Protein AF-A0A955A5B1-F1 (afdb_monomer)

pLDDT: mean 80.95, std 14.28, range [40.94, 98.12]

Solvent-accessible surface area (backbone atoms only — not comparable to full-atom values): 14426 Å² total; per-residue (Å²): 140,83,93,83,76,86,75,73,75,76,75,61,96,82,67,79,82,81,51,73,68,51,37,24,54,52,18,24,52,50,25,37,51,51,39,50,16,48,22,27,49,28,24,42,67,64,20,76,66,51,48,77,69,65,85,47,94,82,60,52,41,29,34,30,38,89,44,65,22,36,41,48,70,45,101,81,75,45,86,47,69,41,64,66,35,41,52,51,28,51,51,51,24,53,49,46,4,48,53,37,6,51,53,37,42,74,43,36,70,65,50,50,52,55,49,52,53,51,51,50,54,54,49,56,66,47,74,78,50,77,92,69,88,71,85,71,74,46,69,68,50,50,53,48,50,52,50,51,52,53,49,53,52,50,40,48,52,32,39,76,66,63,38,56,63,27,56,53,48,48,37,67,42,46,51,56,51,49,53,47,62,52,57,60,54,79,82,59,57,69,70,59,38,52,66,51,46,53,58,51,50,51,50,52,49,53,50,50,47,53,48,27,52,74,62,74,44,57,66,67,53,44,52,47,36,42,50,36,39,33,43,36,50,48,52,50,51,51,51,52,52,53,50,50,55,58,54,64,67,69,53,80,74,79,72,80,75,78,82,126

Nearest PDB structures (foldseek):
  6h2e-assembly1_P-2  TM=1.573E-01  e=5.195E+00  Aeromonas hydrophila subsp. hydrophila AL09-71

Foldseek 3Di:
DDPPDPPDDDDPVQDDDQDLQVQLQVQLVLLLLVLLLVQLQVQCVVQVRDCLLVPDVPTWTWTAPPDTQWTADDPVRDIDGPVVRVVVSVVVSSVSSNVRSVVRSVCSVVVVVVVVVVVVVLVVVVVVDDDDPPPPQDPVLVVVVVVVVVLVVVLVVCLVVLHSVSLVSLLACVQVVLVSQLPSCVNDRPVVSVVVSVVSSVVSLVVQQVSCVSNVHDNVSSVSSNSSRNSNVNSVVVVVVVVVVVVVVPPDDPDPPPDD

Sequence (260 aa):
MSNSDQSSLPAAPGTIATYPGVWFVRGVMIGLLMAGACNAGSYFVRSGGGNLLGQRADAREAIGFPWQVWEQGNSYGGYFVDYRAMSANVAIALLIGSVCGSVLFLLRTRLDDIVAEFEAEMEASRGTRDHSPQLQFSLRGLLFSTGIVALLSAVLRLALAQRPEALGAIYFLGPWVLVGAALLPRKLPWQHRVALIIPLTFGLIVVGVGIGATLHRDLEQVLMGIFVCWTPQAVLAAMVLTLALLAARRGPKPRPSAAG

Secondary structure (DSSP, 8-state):
--------PPPPTT-----HHHHHHHHHHHHHHHHHHHHHHHHHHHTTT--TT---TT---EE-SSS--EESS-TTSS-EE-HHHHHHHHHHHHHHHHHHHHHHHHTHHHHHHHHHHHHHHHHHHHHTS-S-------HHHHHHHHHHHHHHHHHHHHHHTT-THHHHHHHHHHHHHHHHHHHS-TTS-HHHHHHHHHHHHHHHHHHHHHHHHHTT--HHHHHHHHHHHHHHHHHHHHHHHHHHHHHHHTSPPPPP----

Structure (mmCIF, N/CA/C/O backbone):
data_AF-A0A955A5B1-F1
#
_entry.id   AF-A0A955A5B1-F1
#
loop_
_atom_site.group_PDB
_atom_site.id
_atom_site.type_symbol
_atom_site.label_atom_id
_atom_site.label_alt_id
_atom_site.label_comp_id
_atom_site.label_asym_id
_atom_site.label_entity_id
_atom_site.label_seq_id
_atom_site.pdbx_PDB_ins_code
_atom_site.Cartn_x
_atom_site.Cartn_y
_atom_site.Cartn_z
_atom_site.occupancy
_atom_site.B_iso_or_equiv
_atom_site.auth_seq_id
_atom_site.auth_comp_id
_atom_site.auth_asym_id
_atom_site.auth_atom_id
_atom_site.pdbx_PDB_model_num
ATOM 1 N N . MET A 1 1 ? -43.139 13.627 34.066 1.00 45.41 1 MET A N 1
ATOM 2 C CA . MET A 1 1 ? -41.775 14.143 34.305 1.00 45.41 1 MET A CA 1
ATOM 3 C C . MET A 1 1 ? -40.867 13.511 33.265 1.00 45.41 1 MET A C 1
ATOM 5 O O . MET A 1 1 ? -40.637 12.312 33.321 1.00 45.41 1 MET A O 1
ATOM 9 N N . SER A 1 2 ? -40.522 14.293 32.240 1.00 40.94 2 SER A N 1
ATOM 10 C CA . SER A 1 2 ? -39.795 13.882 31.032 1.00 40.94 2 SER A CA 1
ATOM 11 C C . SER A 1 2 ? -38.294 14.052 31.258 1.00 40.94 2 SER A C 1
ATOM 13 O O . SER A 1 2 ? -37.856 15.164 31.533 1.00 40.94 2 SER A O 1
ATOM 15 N N . ASN A 1 3 ? -37.523 12.967 31.156 1.00 47.28 3 ASN A N 1
ATOM 16 C CA . ASN A 1 3 ? -36.057 12.986 31.146 1.00 47.28 3 ASN A CA 1
ATOM 17 C C . ASN A 1 3 ? -35.583 13.124 29.692 1.00 47.28 3 ASN A C 1
ATOM 19 O O . ASN A 1 3 ? -35.191 12.152 29.052 1.00 47.28 3 ASN A O 1
ATOM 23 N N . SER A 1 4 ? -35.690 14.333 29.151 1.00 51.50 4 SER A N 1
ATOM 24 C CA . SER A 1 4 ? -35.367 14.646 27.757 1.00 51.50 4 SER A CA 1
ATOM 25 C C . SER A 1 4 ? -34.351 15.781 27.672 1.00 51.50 4 SER A C 1
ATOM 27 O O . SER A 1 4 ? -34.631 16.774 27.021 1.00 51.50 4 SER A O 1
ATOM 29 N N . ASP A 1 5 ? -33.213 15.642 28.359 1.00 45.00 5 ASP A N 1
ATOM 30 C CA . ASP A 1 5 ? -32.053 16.538 28.212 1.00 45.00 5 ASP A CA 1
ATOM 31 C C . ASP A 1 5 ? -30.751 15.859 28.691 1.00 45.00 5 ASP A C 1
ATOM 33 O O . ASP A 1 5 ? -30.062 16.308 29.602 1.00 45.00 5 ASP A O 1
ATOM 37 N N . GLN A 1 6 ? -30.384 14.736 28.064 1.00 45.09 6 GLN A N 1
ATOM 38 C CA . GLN A 1 6 ? -28.967 14.365 27.930 1.00 45.09 6 GLN A CA 1
ATOM 39 C C . GLN A 1 6 ? -28.478 14.892 26.582 1.00 45.09 6 GLN A C 1
ATOM 41 O O . GLN A 1 6 ? -28.224 14.149 25.634 1.00 45.09 6 GLN A O 1
ATOM 46 N N . SER A 1 7 ? -28.410 16.216 26.480 1.00 44.38 7 SER A N 1
ATOM 47 C CA . SER A 1 7 ? -27.726 16.905 25.399 1.00 44.38 7 SER A CA 1
ATOM 48 C C . SER A 1 7 ? -26.227 16.627 25.523 1.00 44.38 7 SER A C 1
ATOM 50 O O . SER A 1 7 ? -25.525 17.177 26.364 1.00 44.38 7 SER A O 1
ATOM 52 N N . SER A 1 8 ? -25.770 15.681 24.701 1.00 48.69 8 SER A N 1
ATOM 53 C CA . SER A 1 8 ? -24.469 15.689 24.026 1.00 48.69 8 SER A CA 1
ATOM 54 C C . SER A 1 8 ? -23.347 16.411 24.781 1.00 48.69 8 SER A C 1
ATOM 56 O O . SER A 1 8 ? -22.964 17.529 24.424 1.00 48.69 8 SER A O 1
ATOM 58 N N . LEU A 1 9 ? -22.773 15.748 25.787 1.00 50.72 9 LEU A N 1
ATOM 59 C CA . LEU A 1 9 ? -21.412 16.074 26.201 1.00 50.72 9 LEU A CA 1
ATOM 60 C C . LEU A 1 9 ? -20.526 16.007 24.944 1.00 50.72 9 LEU A C 1
ATOM 62 O O . LEU A 1 9 ? -20.598 15.005 24.222 1.00 50.72 9 LEU A O 1
ATOM 66 N N . PRO A 1 10 ? -19.739 17.052 24.630 1.00 51.44 10 PRO A N 1
ATOM 67 C CA . PRO A 1 10 ? -18.830 17.001 23.498 1.00 51.44 10 PRO A CA 1
ATOM 68 C C . PRO A 1 10 ? -17.901 15.803 23.695 1.00 51.44 10 PRO A C 1
ATOM 70 O O . PRO A 1 10 ? -17.277 15.667 24.749 1.00 51.44 10 PRO A O 1
ATOM 73 N N . ALA A 1 11 ? -17.861 14.915 22.696 1.00 52.47 11 ALA A N 1
ATOM 74 C CA . ALA A 1 11 ? -16.943 13.786 22.683 1.00 52.47 11 ALA A CA 1
ATOM 75 C C . ALA A 1 11 ? -15.539 14.303 23.018 1.00 52.47 11 ALA A C 1
ATOM 77 O O . ALA A 1 11 ? -15.101 15.314 22.456 1.00 52.47 11 ALA A O 1
ATOM 78 N N . ALA A 1 12 ? -14.880 13.656 23.980 1.00 50.94 12 ALA A N 1
ATOM 79 C CA . ALA A 1 12 ? -13.568 14.075 24.441 1.00 50.94 12 ALA A CA 1
ATOM 80 C C . ALA A 1 12 ? -12.630 14.266 23.232 1.00 50.94 12 ALA A C 1
ATOM 82 O O . ALA A 1 12 ? -12.661 13.464 22.294 1.00 50.94 12 ALA A O 1
ATOM 83 N N . PRO A 1 13 ? -11.803 15.324 23.204 1.00 43.22 13 PRO A N 1
ATOM 84 C CA . PRO A 1 13 ? -10.891 15.561 22.094 1.00 43.22 13 PRO A CA 1
ATOM 85 C C . PRO A 1 13 ? -9.955 14.355 21.929 1.00 43.22 13 PRO A C 1
ATOM 87 O O . PRO A 1 13 ? -9.049 14.141 22.730 1.00 43.22 13 PRO A O 1
ATOM 90 N N . GLY A 1 14 ? -10.205 13.546 20.895 1.00 52.84 14 GLY A N 1
ATOM 91 C CA . GLY A 1 14 ? -9.458 12.319 20.618 1.00 52.84 14 GLY A CA 1
ATOM 92 C C . GLY A 1 14 ? -10.305 11.084 20.310 1.00 52.84 14 GLY A C 1
ATOM 93 O O . GLY A 1 14 ? -9.747 10.130 19.772 1.00 52.84 14 GLY A O 1
ATOM 94 N N . THR A 1 15 ? -11.616 11.090 20.579 1.00 55.12 15 THR A N 1
ATOM 95 C CA . THR A 1 15 ? -12.482 9.954 20.224 1.00 55.12 15 THR A CA 1
ATOM 96 C C . THR A 1 15 ? -12.629 9.870 18.706 1.00 55.12 15 THR A C 1
ATOM 98 O O . THR A 1 15 ? -12.988 10.848 18.041 1.00 55.12 15 THR A O 1
ATOM 101 N N . ILE A 1 16 ? -12.327 8.711 18.125 1.00 58.62 16 ILE A N 1
ATOM 102 C CA . ILE A 1 16 ? -12.507 8.482 16.693 1.00 58.62 16 ILE A CA 1
ATOM 103 C C . ILE A 1 16 ? -14.014 8.520 16.421 1.00 58.62 16 ILE A C 1
ATOM 105 O O . ILE A 1 16 ? -14.724 7.600 16.801 1.00 58.62 16 ILE A O 1
ATOM 109 N N . ALA A 1 17 ? -14.524 9.572 15.775 1.00 56.50 17 ALA A N 1
ATOM 110 C CA . ALA A 1 17 ? -15.953 9.678 15.482 1.00 56.50 17 ALA A CA 1
ATOM 111 C C . ALA A 1 17 ? -16.445 8.451 14.683 1.00 56.50 17 ALA A C 1
ATOM 113 O O . ALA A 1 17 ? -16.023 8.229 13.545 1.00 56.50 17 ALA A O 1
ATOM 114 N N . THR A 1 18 ? -17.339 7.657 15.274 1.00 65.88 18 THR A N 1
ATOM 115 C CA . THR A 1 18 ? -17.927 6.441 14.692 1.00 65.88 18 THR A CA 1
ATOM 116 C C . THR A 1 18 ? -19.354 6.712 14.211 1.00 65.88 18 THR A C 1
ATOM 118 O O . THR A 1 18 ? -20.335 6.238 14.773 1.00 65.88 18 THR A O 1
ATOM 121 N N . TYR A 1 19 ? -19.512 7.497 13.139 1.00 77.56 19 TYR A N 1
ATOM 122 C CA . TYR A 1 19 ? -20.813 7.563 12.459 1.00 77.56 19 TYR A CA 1
ATOM 123 C C . TYR A 1 19 ? -20.993 6.341 11.539 1.00 77.56 19 TYR A C 1
ATOM 125 O O . TYR A 1 19 ? -20.009 5.863 10.965 1.00 77.56 19 TYR A O 1
ATOM 133 N N . PRO A 1 20 ? -22.229 5.840 11.327 1.00 79.06 20 PRO A N 1
ATOM 134 C CA . PRO A 1 20 ? -22.473 4.635 10.526 1.00 79.06 20 PRO A CA 1
ATOM 135 C C . PRO A 1 20 ? -21.847 4.687 9.123 1.00 79.06 20 PRO A C 1
ATOM 137 O O . PRO A 1 20 ? -21.338 3.683 8.630 1.00 79.06 20 PRO A O 1
ATOM 140 N N . GLY A 1 21 ? -21.820 5.873 8.505 1.00 88.12 21 GLY A N 1
ATOM 141 C CA . GLY A 1 21 ? -21.181 6.093 7.205 1.00 88.12 21 GLY A CA 1
ATOM 142 C C . GLY A 1 21 ? -19.666 5.845 7.195 1.00 88.12 21 GLY A C 1
ATOM 143 O O . GLY A 1 21 ? -19.144 5.387 6.180 1.00 88.12 21 GLY A O 1
ATOM 144 N N . VAL A 1 22 ? -18.956 6.058 8.313 1.00 90.06 22 VAL A N 1
ATOM 145 C CA . VAL A 1 22 ? -17.503 5.808 8.399 1.00 90.06 22 VAL A CA 1
ATOM 146 C C . VAL A 1 22 ? -17.185 4.351 8.128 1.00 90.06 22 VAL A C 1
ATOM 148 O O . VAL A 1 22 ? -16.245 4.060 7.394 1.00 90.06 22 VAL A O 1
ATOM 151 N N . TRP A 1 23 ? -17.944 3.425 8.715 1.00 91.88 23 TRP A N 1
ATOM 152 C CA . TRP A 1 23 ? -17.672 1.996 8.571 1.00 91.88 23 TRP A CA 1
ATOM 153 C C . TRP A 1 23 ? -17.857 1.517 7.138 1.00 91.88 23 TRP A C 1
ATOM 155 O O . TRP A 1 23 ? -17.039 0.737 6.651 1.00 91.88 23 TRP A O 1
ATOM 165 N N . PHE A 1 24 ? -18.862 2.054 6.441 1.00 95.12 24 PHE A N 1
ATOM 166 C CA . PHE A 1 24 ? -19.029 1.809 5.014 1.00 95.12 24 PHE A CA 1
ATOM 167 C C . PHE A 1 24 ? -17.821 2.321 4.220 1.00 95.12 24 PHE A C 1
ATOM 169 O O . PHE A 1 24 ? -17.199 1.547 3.495 1.00 95.12 24 PHE A O 1
ATOM 176 N N . VAL A 1 25 ? -17.423 3.586 4.409 1.00 94.81 25 VAL A N 1
ATOM 177 C CA . VAL A 1 25 ? -16.273 4.177 3.698 1.00 94.81 25 VAL A CA 1
ATOM 178 C C . VAL A 1 25 ? -14.979 3.416 3.996 1.00 94.81 25 VAL A C 1
ATOM 180 O O . VAL A 1 25 ? -14.216 3.124 3.079 1.00 94.81 25 VAL A O 1
ATOM 183 N N . ARG A 1 26 ? -14.739 3.022 5.253 1.00 91.56 26 ARG A N 1
ATOM 184 C CA . ARG A 1 26 ? -13.587 2.188 5.636 1.00 91.56 26 ARG A CA 1
ATOM 185 C C . ARG A 1 26 ? -13.586 0.858 4.888 1.00 91.56 26 ARG A C 1
ATOM 187 O O . ARG A 1 26 ? -12.545 0.464 4.372 1.00 91.56 26 ARG A O 1
ATOM 194 N N . GLY A 1 27 ? -14.733 0.185 4.796 1.00 94.38 27 GLY A N 1
ATOM 195 C CA . GLY A 1 27 ? -14.843 -1.065 4.043 1.00 94.38 27 GLY A CA 1
ATOM 196 C C . GLY A 1 27 ? -14.634 -0.878 2.543 1.00 94.38 27 GLY A C 1
ATOM 197 O O . GLY A 1 27 ? -13.926 -1.681 1.940 1.00 94.38 27 GLY A O 1
ATOM 198 N N . VAL A 1 28 ? -15.135 0.217 1.963 1.00 96.88 28 VAL A N 1
ATOM 199 C CA . VAL A 1 28 ? -14.848 0.582 0.567 1.00 96.88 28 VAL A CA 1
ATOM 200 C C . VAL A 1 28 ? -13.351 0.757 0.346 1.00 96.88 28 VAL A C 1
ATOM 202 O O . VAL A 1 28 ? -12.799 0.146 -0.566 1.00 96.88 28 VAL A O 1
ATOM 205 N N . MET A 1 29 ? -12.674 1.513 1.212 1.00 95.06 29 MET A N 1
ATOM 206 C CA . MET A 1 29 ? -11.225 1.713 1.122 1.00 95.06 29 MET A CA 1
ATOM 207 C C . MET A 1 29 ? -10.454 0.393 1.234 1.00 95.06 29 MET A C 1
ATOM 209 O O . MET A 1 29 ? -9.522 0.175 0.465 1.00 95.06 29 MET A O 1
ATOM 213 N N . ILE A 1 30 ? -10.857 -0.514 2.132 1.00 93.62 30 ILE A N 1
ATOM 214 C CA . ILE A 1 30 ? -10.255 -1.853 2.237 1.00 93.62 30 ILE A CA 1
ATOM 215 C C . ILE A 1 30 ? -10.424 -2.623 0.924 1.00 93.62 30 ILE A C 1
ATOM 217 O O . ILE A 1 30 ? -9.444 -3.151 0.403 1.00 93.62 30 ILE A O 1
ATOM 221 N N . GLY A 1 31 ? -11.633 -2.665 0.357 1.00 95.69 31 GLY A N 1
ATOM 222 C CA . GLY A 1 31 ? -11.877 -3.382 -0.896 1.00 95.69 31 GLY A CA 1
ATOM 223 C C . GLY A 1 31 ? -11.103 -2.799 -2.083 1.00 95.69 31 GLY A C 1
ATOM 224 O O . GLY A 1 31 ? -10.532 -3.557 -2.865 1.00 95.69 31 GLY A O 1
ATOM 225 N N . LEU A 1 32 ? -10.990 -1.468 -2.170 1.00 95.81 32 LEU A N 1
ATOM 226 C CA . LEU A 1 32 ? -10.159 -0.795 -3.173 1.00 95.81 32 LEU A CA 1
ATOM 227 C C . LEU A 1 32 ? -8.670 -1.120 -3.003 1.00 95.81 32 LEU A C 1
ATOM 229 O O . LEU A 1 32 ? -7.988 -1.381 -3.992 1.00 95.81 32 LEU A O 1
ATOM 233 N N . LEU A 1 33 ? -8.165 -1.156 -1.766 1.00 94.31 33 LEU A N 1
ATOM 234 C CA . LEU A 1 33 ? -6.781 -1.545 -1.481 1.00 94.31 33 LEU A CA 1
ATOM 235 C C . LEU A 1 33 ? -6.512 -3.003 -1.864 1.00 94.31 33 LEU A C 1
ATOM 237 O O . LEU A 1 33 ? -5.473 -3.288 -2.456 1.00 94.31 33 LEU A O 1
ATOM 241 N N . MET A 1 34 ? -7.445 -3.918 -1.586 1.00 95.38 34 MET A N 1
ATOM 242 C CA . MET A 1 34 ? -7.324 -5.312 -2.024 1.00 95.38 34 MET A CA 1
ATOM 243 C C . MET A 1 34 ? -7.312 -5.421 -3.551 1.00 95.38 34 MET A C 1
ATOM 245 O O . MET A 1 34 ? -6.445 -6.094 -4.101 1.00 95.38 34 MET A O 1
ATOM 249 N N . ALA A 1 35 ? -8.219 -4.726 -4.245 1.00 96.31 35 ALA A N 1
ATOM 250 C CA . ALA A 1 35 ? -8.241 -4.705 -5.706 1.00 96.31 35 ALA A CA 1
ATOM 251 C C . ALA A 1 35 ? -6.935 -4.126 -6.280 1.00 96.31 35 ALA A C 1
ATOM 253 O O . ALA A 1 35 ? -6.361 -4.698 -7.206 1.00 96.31 35 ALA A O 1
ATOM 254 N N . GLY A 1 36 ? -6.415 -3.050 -5.681 1.00 95.06 36 GLY A N 1
ATOM 255 C CA . GLY A 1 36 ? -5.116 -2.466 -6.015 1.00 95.06 36 GLY A CA 1
ATOM 256 C C . GLY A 1 36 ? -3.951 -3.432 -5.790 1.00 95.06 36 GLY A C 1
ATOM 257 O O . GLY A 1 36 ? -3.080 -3.543 -6.650 1.00 95.06 36 GLY A O 1
ATOM 258 N N . ALA A 1 37 ? -3.956 -4.189 -4.690 1.00 96.00 37 ALA A N 1
ATOM 259 C CA . ALA A 1 37 ? -2.959 -5.222 -4.414 1.00 96.00 37 ALA A CA 1
ATOM 260 C C . ALA A 1 37 ? -3.038 -6.394 -5.401 1.00 96.00 37 ALA A C 1
ATOM 262 O O . ALA A 1 37 ? -2.000 -6.865 -5.856 1.00 96.00 37 ALA A O 1
ATOM 263 N N . CYS A 1 38 ? -4.236 -6.841 -5.786 1.00 96.50 38 CYS A N 1
ATOM 264 C CA . CYS A 1 38 ? -4.403 -7.847 -6.836 1.00 96.50 38 CYS A CA 1
ATOM 265 C C . CYS A 1 38 ? -3.931 -7.322 -8.198 1.00 96.50 38 CYS A C 1
ATOM 267 O O . CYS A 1 38 ? -3.249 -8.039 -8.927 1.00 96.50 38 CYS A O 1
ATOM 269 N N . ASN A 1 39 ? -4.232 -6.062 -8.524 1.00 95.62 39 ASN A N 1
ATOM 270 C CA . ASN A 1 39 ? -3.757 -5.406 -9.739 1.00 95.62 39 ASN A CA 1
ATOM 271 C C . ASN A 1 39 ? -2.225 -5.326 -9.769 1.00 95.62 39 ASN A C 1
ATOM 273 O O . ASN A 1 39 ? -1.617 -5.768 -10.737 1.00 95.62 39 ASN A O 1
ATOM 277 N N . ALA A 1 40 ? -1.598 -4.861 -8.688 1.00 93.94 40 ALA A N 1
ATOM 278 C CA . ALA A 1 40 ? -0.148 -4.865 -8.511 1.00 93.94 40 ALA A CA 1
ATOM 279 C C . ALA A 1 40 ? 0.440 -6.281 -8.620 1.00 93.94 40 ALA A C 1
ATOM 281 O O . ALA A 1 40 ? 1.328 -6.524 -9.429 1.00 93.94 40 ALA A O 1
ATOM 282 N N . GLY A 1 41 ? -0.100 -7.246 -7.875 1.00 93.50 41 GLY A N 1
ATOM 283 C CA . GLY A 1 41 ? 0.361 -8.636 -7.884 1.00 93.50 41 GLY A CA 1
ATOM 284 C C . GLY A 1 41 ? 0.226 -9.319 -9.246 1.00 93.50 41 GLY A C 1
ATOM 285 O O . GLY A 1 41 ? 1.061 -10.155 -9.597 1.00 93.50 41 GLY A O 1
ATOM 286 N N . SER A 1 42 ? -0.767 -8.925 -10.052 1.00 95.06 42 SER A N 1
ATOM 287 C CA . SER A 1 42 ? -0.937 -9.442 -11.414 1.00 95.06 42 SER A CA 1
ATOM 288 C C . SER A 1 42 ? 0.280 -9.183 -12.299 1.00 95.06 42 SER A C 1
ATOM 290 O O . SER A 1 42 ? 0.525 -9.979 -13.200 1.00 95.06 42 SER A O 1
ATOM 292 N N . TYR A 1 43 ? 1.076 -8.147 -12.004 1.00 93.19 43 TYR A N 1
ATOM 293 C CA . TYR A 1 43 ? 2.316 -7.864 -12.719 1.00 93.19 43 TYR A CA 1
ATOM 294 C C . TYR A 1 43 ? 3.277 -9.055 -12.691 1.00 93.19 43 TYR A C 1
ATOM 296 O O . TYR A 1 43 ? 3.780 -9.459 -13.735 1.00 93.19 43 TYR A O 1
ATOM 304 N N . PHE A 1 44 ? 3.500 -9.669 -11.525 1.00 91.00 44 PHE A N 1
ATOM 305 C CA . PHE A 1 44 ? 4.437 -10.792 -11.399 1.00 91.00 44 PHE A CA 1
ATOM 306 C C . PHE A 1 44 ? 3.951 -12.043 -12.127 1.00 91.00 44 PHE A C 1
ATOM 308 O O . PHE A 1 44 ? 4.758 -12.781 -12.693 1.00 91.00 44 PHE A O 1
ATOM 315 N N . VAL A 1 45 ? 2.635 -12.264 -12.125 1.00 91.06 45 VAL A N 1
ATOM 316 C CA . VAL A 1 45 ? 2.010 -13.406 -12.798 1.00 91.06 45 VAL A CA 1
ATOM 317 C C . VAL A 1 45 ? 2.038 -13.214 -14.313 1.00 91.06 45 VAL A C 1
ATOM 319 O O . VAL A 1 45 ? 2.455 -14.112 -15.037 1.00 91.06 45 VAL A O 1
ATOM 322 N N . ARG A 1 46 ? 1.627 -12.038 -14.799 1.00 90.81 46 ARG A N 1
ATOM 323 C CA . ARG A 1 46 ? 1.515 -11.737 -16.233 1.00 90.81 46 ARG A CA 1
ATOM 324 C C . ARG A 1 46 ? 2.873 -11.516 -16.898 1.00 90.81 46 ARG A C 1
ATOM 326 O O . ARG A 1 46 ? 3.050 -11.925 -18.037 1.00 90.81 46 ARG A O 1
ATOM 333 N N . SER A 1 47 ? 3.835 -10.945 -16.176 1.00 88.56 47 SER A N 1
ATOM 334 C CA . SER A 1 47 ? 5.178 -10.637 -16.692 1.00 88.56 47 SER A CA 1
ATOM 335 C C . SER A 1 47 ? 6.200 -11.762 -16.460 1.00 88.56 47 SER A C 1
ATOM 337 O O . SER A 1 47 ? 7.400 -11.541 -16.613 1.00 88.56 47 SER A O 1
ATOM 339 N N . GLY A 1 48 ? 5.776 -12.952 -16.007 1.00 82.06 48 GLY A N 1
ATOM 340 C CA . GLY A 1 48 ? 6.672 -14.100 -15.795 1.00 82.06 48 GLY A CA 1
ATOM 341 C C . GLY A 1 48 ? 7.817 -13.837 -14.802 1.00 82.06 48 GLY A C 1
ATOM 342 O O . GLY A 1 48 ? 8.960 -14.235 -15.047 1.00 82.06 48 GLY A O 1
ATOM 343 N N . GLY A 1 49 ? 7.526 -13.129 -13.705 1.00 74.44 49 GLY A N 1
ATOM 344 C CA . GLY A 1 49 ? 8.506 -12.710 -12.693 1.00 74.44 49 GLY A CA 1
ATOM 345 C C . GLY A 1 49 ? 8.991 -11.258 -12.813 1.00 74.44 49 GLY A C 1
ATOM 346 O O . GLY A 1 49 ? 9.606 -10.764 -11.871 1.00 74.44 49 GLY A O 1
ATOM 347 N N . GLY A 1 50 ? 8.650 -10.556 -13.902 1.00 73.25 50 GLY A N 1
ATOM 348 C CA . GLY A 1 50 ? 8.908 -9.122 -14.074 1.00 73.25 50 GLY A CA 1
ATOM 349 C C . GLY A 1 50 ? 10.348 -8.765 -14.452 1.00 73.25 50 GLY A C 1
ATOM 350 O O . GLY A 1 50 ? 11.266 -9.576 -14.332 1.00 73.25 50 GLY A O 1
ATOM 351 N N . ASN A 1 51 ? 10.551 -7.526 -14.904 1.00 82.94 51 ASN A N 1
ATOM 352 C CA . ASN A 1 51 ? 11.861 -6.981 -15.268 1.00 82.94 51 ASN A CA 1
ATOM 353 C C . ASN A 1 51 ? 12.154 -5.653 -14.544 1.00 82.94 51 ASN A C 1
ATOM 355 O O . ASN A 1 51 ? 12.884 -4.791 -15.017 1.00 82.94 51 ASN A O 1
ATOM 359 N N . LEU A 1 52 ? 11.665 -5.530 -13.309 1.00 80.00 52 LEU A N 1
ATOM 360 C CA . LEU A 1 52 ? 11.820 -4.332 -12.472 1.00 80.00 52 LEU A CA 1
ATOM 361 C C . LEU A 1 52 ? 13.282 -3.961 -12.162 1.00 80.00 52 LEU A C 1
ATOM 363 O O . LEU A 1 52 ? 13.573 -2.816 -11.838 1.00 80.00 52 LEU A O 1
ATOM 367 N N . LEU A 1 53 ? 14.208 -4.923 -12.246 1.00 81.62 53 LEU A N 1
ATOM 368 C CA . LEU A 1 53 ? 15.652 -4.696 -12.080 1.00 81.62 53 LEU A CA 1
ATOM 369 C C . LEU A 1 53 ? 16.381 -4.476 -13.415 1.00 81.62 53 LEU A C 1
ATOM 371 O O . LEU A 1 53 ? 17.589 -4.231 -13.422 1.00 81.62 53 LEU A O 1
ATOM 375 N N . GLY A 1 54 ? 15.655 -4.588 -14.532 1.00 74.12 54 GLY A N 1
ATOM 376 C CA . GLY A 1 54 ? 16.117 -4.443 -15.908 1.00 74.12 54 GLY A CA 1
ATOM 377 C C . GLY A 1 54 ? 17.207 -5.434 -16.319 1.00 74.12 54 GLY A C 1
ATOM 378 O O . GLY A 1 54 ? 18.201 -5.040 -16.928 1.00 74.12 54 GLY A O 1
ATOM 379 N N . GLN A 1 55 ? 17.033 -6.701 -15.939 1.00 75.69 55 GLN A N 1
ATOM 380 C CA . GLN A 1 55 ? 17.910 -7.825 -16.290 1.00 75.69 55 GLN A CA 1
ATOM 381 C C . GLN A 1 55 ? 17.525 -8.502 -17.620 1.00 75.69 55 GLN A C 1
ATOM 383 O O . GLN A 1 55 ? 18.302 -9.286 -18.155 1.00 75.69 55 GLN A O 1
ATOM 388 N N . ARG A 1 56 ? 16.331 -8.229 -18.157 1.00 73.69 56 ARG A N 1
ATOM 389 C CA . ARG A 1 56 ? 15.771 -8.831 -19.376 1.00 73.69 56 ARG A CA 1
ATOM 390 C C . ARG A 1 56 ? 15.267 -7.736 -20.314 1.00 73.69 56 ARG A C 1
ATOM 392 O O . ARG A 1 56 ? 14.175 -7.222 -20.115 1.00 73.69 56 ARG A O 1
ATOM 399 N N . ALA A 1 57 ? 16.048 -7.387 -21.333 1.00 65.06 57 ALA A N 1
ATOM 400 C CA . ALA A 1 57 ? 15.689 -6.326 -22.281 1.00 65.06 57 ALA A CA 1
ATOM 401 C C . ALA A 1 57 ? 14.374 -6.601 -23.047 1.00 65.06 57 ALA A C 1
ATOM 403 O O . ALA A 1 57 ? 13.643 -5.662 -23.334 1.00 65.06 57 ALA A O 1
ATOM 404 N N . ASP A 1 58 ? 14.036 -7.876 -23.279 1.00 65.44 58 ASP A N 1
ATOM 405 C CA . ASP A 1 58 ? 12.874 -8.290 -24.088 1.00 65.44 58 ASP A CA 1
ATOM 406 C C . ASP A 1 58 ? 11.688 -8.819 -23.259 1.00 65.44 58 ASP A C 1
ATOM 408 O O . ASP A 1 58 ? 10.803 -9.509 -23.776 1.00 65.44 58 ASP A O 1
ATOM 412 N N . ALA A 1 59 ? 11.667 -8.571 -21.946 1.00 71.56 59 ALA A N 1
ATOM 413 C CA . ALA A 1 59 ? 10.563 -9.034 -21.113 1.00 71.56 59 ALA A CA 1
ATOM 414 C C . ALA A 1 59 ? 9.286 -8.245 -21.430 1.00 71.56 59 ALA A C 1
ATOM 416 O O . ALA A 1 59 ? 9.233 -7.033 -21.239 1.00 71.56 59 ALA A O 1
ATOM 417 N N . ARG A 1 60 ? 8.234 -8.944 -21.870 1.00 81.94 60 ARG A N 1
ATOM 418 C CA . ARG A 1 60 ? 6.889 -8.366 -21.968 1.00 81.94 60 ARG A CA 1
ATOM 419 C C . ARG A 1 60 ? 6.344 -8.145 -20.567 1.00 81.94 60 ARG A C 1
ATOM 421 O O . ARG A 1 60 ? 5.926 -9.087 -19.894 1.00 81.94 60 ARG A O 1
ATOM 428 N N . GLU A 1 61 ? 6.395 -6.901 -20.120 1.00 87.50 61 GLU A N 1
ATOM 429 C CA . GLU A 1 61 ? 5.775 -6.492 -18.872 1.00 87.50 61 GLU A CA 1
ATOM 430 C C . GLU A 1 61 ? 4.286 -6.232 -19.099 1.00 87.50 61 GLU A C 1
ATOM 432 O O . GLU A 1 61 ? 3.900 -5.589 -20.070 1.00 87.50 61 GLU A O 1
ATOM 437 N N . ALA A 1 62 ? 3.436 -6.730 -18.209 1.00 91.44 62 ALA A N 1
ATOM 438 C CA . ALA A 1 62 ? 1.998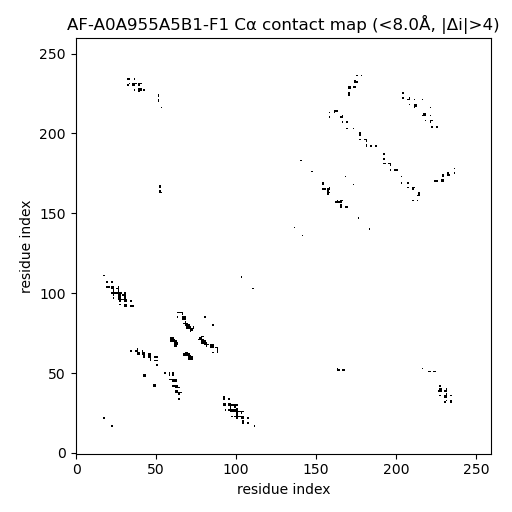 -6.526 -18.293 1.00 91.44 62 ALA A CA 1
ATOM 439 C C . ALA A 1 62 ? 1.377 -6.438 -16.900 1.00 91.44 62 ALA A C 1
ATOM 441 O O . ALA A 1 62 ? 1.781 -7.148 -15.980 1.00 91.44 62 ALA A O 1
ATOM 442 N N . ILE A 1 63 ? 0.358 -5.593 -16.745 1.00 92.81 63 ILE A N 1
ATOM 443 C CA . ILE A 1 63 ? -0.360 -5.403 -15.480 1.00 92.81 63 ILE A CA 1
ATOM 444 C C . ILE A 1 63 ? -1.858 -5.240 -15.728 1.00 92.81 63 ILE A C 1
ATOM 446 O O . ILE A 1 63 ? -2.298 -4.682 -16.736 1.00 92.81 63 ILE A O 1
ATOM 450 N N . GLY A 1 64 ? -2.662 -5.749 -14.799 1.00 93.12 64 GLY A N 1
ATOM 451 C CA . GLY A 1 64 ? -4.108 -5.601 -14.823 1.00 93.12 64 GLY A CA 1
ATOM 452 C C . GLY A 1 64 ? -4.824 -6.750 -14.121 1.00 93.12 64 GLY A C 1
ATOM 453 O O . GLY A 1 64 ? -4.568 -7.924 -14.420 1.00 93.12 64 GLY A O 1
ATOM 454 N N . PHE A 1 65 ? -5.754 -6.419 -13.224 1.00 95.88 65 PHE A N 1
ATOM 455 C CA . PHE A 1 65 ? -6.628 -7.401 -12.587 1.00 95.88 65 PHE A CA 1
ATOM 456 C C . PHE A 1 65 ? -8.096 -6.933 -12.488 1.00 95.88 65 PHE A C 1
ATOM 458 O O . PHE A 1 65 ? -8.341 -5.845 -11.965 1.00 95.88 65 PHE A O 1
ATOM 465 N N . PRO A 1 66 ? -9.070 -7.779 -12.889 1.00 95.69 66 PRO A N 1
ATOM 466 C CA . PRO A 1 66 ? -8.866 -9.107 -13.481 1.00 95.69 66 PRO A CA 1
ATOM 467 C C . PRO A 1 66 ? -8.411 -9.059 -14.947 1.00 95.69 66 PRO A C 1
ATOM 469 O O . PRO A 1 66 ? -7.715 -9.974 -15.389 1.00 95.69 66 PRO A O 1
ATOM 472 N N . TRP A 1 67 ? -8.725 -7.994 -15.686 1.00 96.94 67 TRP A N 1
ATOM 473 C CA . TRP A 1 67 ? -8.320 -7.844 -17.086 1.00 96.94 67 TRP A CA 1
ATOM 474 C C . TRP A 1 67 ? -7.000 -7.091 -17.221 1.00 96.94 67 TRP A C 1
ATOM 476 O O . TRP A 1 67 ? -6.684 -6.237 -16.397 1.00 96.94 67 TRP A O 1
ATOM 486 N N . GLN A 1 68 ? -6.225 -7.415 -18.256 1.00 94.69 68 GLN A N 1
ATOM 487 C CA . GLN A 1 68 ? -4.979 -6.717 -18.572 1.00 94.69 68 GLN A CA 1
ATOM 488 C C . GLN A 1 68 ? -5.287 -5.283 -18.998 1.00 94.69 68 GLN A C 1
ATOM 490 O O . GLN A 1 68 ? -6.103 -5.077 -19.888 1.00 94.69 68 GLN A O 1
ATOM 495 N N . VAL A 1 69 ? -4.641 -4.310 -18.363 1.00 92.31 69 VAL A N 1
ATOM 496 C CA . VAL A 1 69 ? -4.844 -2.881 -18.644 1.00 92.31 69 VAL A CA 1
ATOM 497 C C . VAL A 1 69 ? -3.675 -2.305 -19.416 1.00 92.31 69 VAL A C 1
ATOM 499 O O . VAL A 1 69 ? -3.859 -1.389 -20.207 1.00 92.31 69 VAL A O 1
ATOM 502 N N . TRP A 1 70 ? -2.478 -2.828 -19.179 1.00 89.19 70 TRP A N 1
ATOM 503 C CA . TRP A 1 70 ? -1.253 -2.299 -19.751 1.00 89.19 70 TRP A CA 1
ATOM 504 C C . TRP A 1 70 ? -0.302 -3.434 -20.114 1.00 89.19 70 TRP A C 1
ATOM 506 O O . TRP A 1 70 ? -0.218 -4.430 -19.389 1.00 89.19 70 TRP A O 1
ATOM 516 N N . GLU A 1 71 ? 0.386 -3.270 -21.242 1.00 87.88 71 GLU A N 1
ATOM 517 C CA . GLU A 1 71 ? 1.431 -4.160 -21.750 1.00 87.88 71 GLU A CA 1
ATOM 518 C C . GLU A 1 71 ? 2.544 -3.335 -22.405 1.00 87.88 71 GLU A C 1
ATOM 520 O O . GLU A 1 71 ? 2.281 -2.399 -23.168 1.00 87.88 71 GLU A O 1
ATOM 525 N N . GLN A 1 72 ? 3.788 -3.692 -22.103 1.00 80.75 72 GLN A N 1
ATOM 526 C CA . GLN A 1 72 ? 4.988 -3.134 -22.707 1.00 80.75 72 GLN A CA 1
ATOM 527 C C . GLN A 1 72 ? 5.328 -3.872 -24.008 1.00 80.75 72 GLN A C 1
ATOM 529 O O . GLN A 1 72 ? 5.291 -5.100 -24.067 1.00 80.75 72 GLN A O 1
ATOM 534 N N . GLY A 1 73 ? 5.727 -3.123 -25.041 1.00 68.75 73 GLY A N 1
ATOM 535 C CA . GLY A 1 73 ? 6.260 -3.704 -26.278 1.00 68.75 73 GLY A CA 1
ATOM 536 C C . GLY A 1 73 ? 5.201 -4.156 -27.286 1.00 68.75 73 GLY A C 1
ATOM 537 O O . GLY A 1 73 ? 5.417 -5.137 -27.999 1.00 68.75 73 GLY A O 1
ATOM 538 N N . ASN A 1 74 ? 4.063 -3.455 -27.379 1.00 63.19 74 ASN A N 1
ATOM 539 C CA . ASN A 1 74 ? 3.123 -3.689 -28.481 1.00 63.19 74 ASN A CA 1
ATOM 540 C C . ASN A 1 74 ? 3.785 -3.386 -29.849 1.00 63.19 74 ASN A C 1
ATOM 542 O O . ASN A 1 74 ? 4.842 -2.758 -29.916 1.00 63.19 74 ASN A O 1
ATOM 546 N N . SER A 1 75 ? 3.149 -3.795 -30.953 1.00 49.78 75 SER A N 1
ATOM 547 C CA . SER A 1 75 ? 3.662 -3.655 -32.333 1.00 49.78 75 SER A CA 1
ATOM 548 C C . SER A 1 75 ? 4.055 -2.230 -32.769 1.00 49.78 75 SER A C 1
ATOM 550 O O . SER A 1 75 ? 4.683 -2.076 -33.811 1.00 49.78 75 SER A O 1
ATOM 552 N N . TYR A 1 76 ? 3.700 -1.204 -31.994 1.00 49.78 76 TYR A N 1
ATOM 553 C CA . TYR A 1 76 ? 4.006 0.209 -32.221 1.00 49.78 76 TYR A CA 1
ATOM 554 C C . TYR A 1 76 ? 5.089 0.764 -31.278 1.00 49.78 76 TYR A C 1
ATOM 556 O O . TYR A 1 76 ? 5.335 1.966 -31.283 1.00 49.78 76 TYR A O 1
ATOM 564 N N . GLY A 1 77 ? 5.737 -0.079 -30.463 1.00 54.72 77 GLY A N 1
ATOM 565 C CA . GLY A 1 77 ? 6.861 0.318 -29.605 1.00 54.72 77 GLY A CA 1
ATOM 566 C C . GLY A 1 77 ? 6.497 1.269 -28.458 1.00 54.72 77 GLY A C 1
ATOM 567 O O . GLY A 1 77 ? 7.389 1.878 -27.876 1.00 54.72 77 GLY A O 1
ATOM 568 N N . GLY A 1 78 ? 5.205 1.412 -28.138 1.00 60.22 78 GLY A N 1
ATOM 569 C CA . GLY A 1 78 ? 4.700 2.328 -27.112 1.00 60.22 78 GLY A CA 1
ATOM 570 C C . GLY A 1 78 ? 3.978 1.632 -25.956 1.00 60.22 78 GLY A C 1
ATOM 571 O O . GLY A 1 78 ? 3.638 0.449 -26.022 1.00 60.22 78 GLY A O 1
ATOM 572 N N . TYR A 1 79 ? 3.714 2.399 -24.898 1.00 63.81 79 TYR A N 1
ATOM 573 C CA . TYR A 1 79 ? 2.873 1.989 -23.775 1.00 63.81 79 TYR A CA 1
ATOM 574 C C . TYR A 1 79 ? 1.401 2.000 -24.199 1.00 63.81 79 TYR A C 1
ATOM 576 O O . TYR A 1 79 ? 0.829 3.063 -24.442 1.00 63.81 79 TYR A O 1
ATOM 584 N N . PHE A 1 80 ? 0.776 0.826 -24.304 1.00 75.44 80 PHE A N 1
ATOM 585 C CA . PHE A 1 80 ? -0.642 0.729 -24.648 1.00 75.44 80 PHE A CA 1
ATOM 586 C C . PHE A 1 80 ? -1.481 0.515 -23.394 1.00 75.44 80 PHE A C 1
ATOM 588 O O . PHE A 1 80 ? -1.283 -0.459 -22.670 1.00 75.44 80 PHE A O 1
ATOM 595 N N . VAL A 1 81 ? -2.427 1.424 -23.160 1.00 83.31 81 VAL A N 1
ATOM 596 C CA . VAL A 1 81 ? -3.432 1.296 -22.104 1.00 83.31 81 VAL A CA 1
ATOM 597 C C . VAL A 1 81 ? -4.763 0.918 -22.745 1.00 83.31 81 VAL A C 1
ATOM 599 O O . VAL A 1 81 ? -5.333 1.693 -23.513 1.00 83.31 81 VAL A O 1
ATOM 602 N N . ASP A 1 82 ? -5.284 -0.261 -22.414 1.00 90.00 82 ASP A N 1
ATOM 603 C CA . ASP A 1 82 ? -6.645 -0.645 -22.781 1.00 90.00 82 ASP A CA 1
ATOM 604 C C . ASP A 1 82 ? -7.636 0.042 -21.829 1.00 90.00 82 ASP A C 1
ATOM 606 O O . ASP A 1 82 ? -7.922 -0.432 -20.726 1.00 90.00 82 ASP A O 1
ATOM 610 N N . TYR A 1 83 ? -8.178 1.183 -22.260 1.00 91.06 83 TYR A N 1
ATOM 611 C CA . TYR A 1 83 ? -9.153 1.954 -21.484 1.00 91.06 83 TYR A CA 1
ATOM 612 C C . TYR A 1 83 ? -10.434 1.176 -21.166 1.00 91.06 83 TYR A C 1
ATOM 614 O O . TYR A 1 83 ? -11.063 1.434 -20.136 1.00 91.06 83 TYR A O 1
ATOM 622 N N . ARG A 1 84 ? -10.833 0.213 -22.009 1.00 93.94 84 ARG A N 1
ATOM 623 C CA . ARG A 1 84 ? -12.020 -0.609 -21.742 1.00 93.94 84 ARG A CA 1
ATOM 624 C C . ARG A 1 84 ? -11.730 -1.551 -20.588 1.00 93.94 84 ARG A C 1
ATOM 626 O O . ARG A 1 84 ? -12.479 -1.546 -19.612 1.00 93.94 84 ARG A O 1
ATOM 633 N N . ALA A 1 85 ? -10.614 -2.273 -20.651 1.00 94.00 85 ALA A N 1
ATOM 634 C CA . ALA A 1 85 ? -10.170 -3.122 -19.551 1.00 94.00 85 ALA A CA 1
ATOM 635 C C . ALA A 1 85 ? -9.933 -2.312 -18.264 1.00 94.00 85 ALA A C 1
ATOM 637 O O . ALA A 1 85 ? -10.350 -2.738 -17.188 1.00 94.00 85 ALA A O 1
ATOM 638 N N . MET A 1 86 ? -9.356 -1.109 -18.369 1.00 94.06 86 MET A N 1
ATOM 639 C CA . MET A 1 86 ? -9.190 -0.190 -17.239 1.00 94.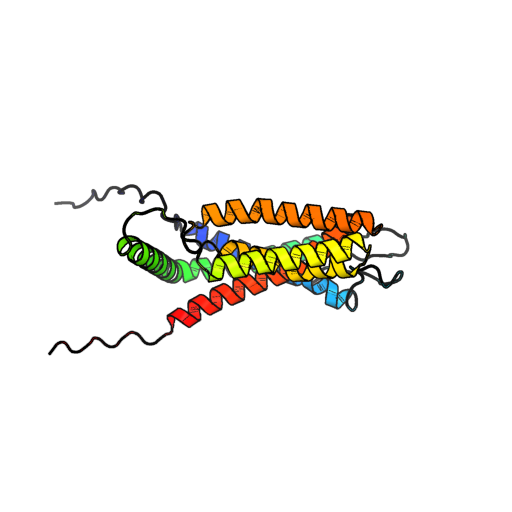06 86 MET A CA 1
ATOM 640 C C . MET A 1 86 ? -10.534 0.153 -16.594 1.00 94.06 86 MET A C 1
ATOM 642 O O . MET A 1 86 ? -10.693 -0.003 -15.385 1.00 94.06 86 MET A O 1
ATOM 646 N N . SER A 1 87 ? -11.517 0.580 -17.392 1.00 95.62 87 SER A N 1
ATOM 647 C CA . SER A 1 87 ? -12.850 0.934 -16.893 1.00 95.62 87 SER A CA 1
ATOM 648 C C . SER A 1 87 ? -13.564 -0.258 -16.246 1.00 95.62 87 SER A C 1
ATOM 650 O O . SER A 1 87 ? -14.171 -0.109 -15.185 1.00 95.62 87 SER A O 1
ATOM 652 N N . ALA A 1 88 ? -13.421 -1.456 -16.821 1.00 97.06 88 ALA A N 1
ATOM 653 C CA . ALA A 1 88 ? -13.986 -2.685 -16.279 1.00 97.06 88 ALA A CA 1
ATOM 654 C C . ALA A 1 88 ? -13.327 -3.078 -14.944 1.00 97.06 88 ALA A C 1
ATOM 656 O O . ALA A 1 88 ? -14.026 -3.420 -13.988 1.00 97.06 88 ALA A O 1
ATOM 657 N N . ASN A 1 89 ? -11.999 -2.958 -14.834 1.00 96.88 89 ASN A N 1
ATOM 658 C CA . ASN A 1 89 ? -11.279 -3.184 -13.579 1.00 96.88 89 ASN A CA 1
ATOM 659 C C . ASN A 1 89 ? -11.683 -2.170 -12.502 1.00 96.88 89 ASN A C 1
ATOM 661 O O . ASN A 1 89 ? -11.898 -2.557 -11.355 1.00 96.88 89 ASN A O 1
ATOM 665 N N . VAL A 1 90 ? -11.837 -0.889 -12.858 1.00 96.50 90 VAL A N 1
ATOM 666 C CA . VAL A 1 90 ? -12.323 0.150 -11.934 1.00 96.50 90 VAL A CA 1
ATOM 667 C C . VAL A 1 90 ? -13.730 -0.184 -11.440 1.00 96.50 90 VAL A C 1
ATOM 669 O O . VAL A 1 90 ? -13.979 -0.130 -10.237 1.00 96.50 90 VAL A O 1
ATOM 672 N N . ALA A 1 91 ? -14.638 -0.592 -12.330 1.00 97.94 91 ALA A N 1
ATOM 673 C CA . ALA A 1 91 ? -15.991 -0.993 -11.950 1.00 97.94 91 ALA A CA 1
ATOM 674 C C . ALA A 1 91 ? -15.986 -2.189 -10.982 1.00 97.94 91 ALA A C 1
ATOM 676 O O . ALA A 1 91 ? -16.692 -2.171 -9.973 1.00 97.94 91 ALA A O 1
ATOM 677 N N . ILE A 1 92 ? -15.144 -3.198 -11.232 1.00 97.56 92 ILE A N 1
ATOM 678 C CA . ILE A 1 92 ? -14.974 -4.332 -10.313 1.00 97.56 92 ILE A CA 1
ATOM 679 C C . ILE A 1 92 ? -14.389 -3.891 -8.973 1.00 97.56 92 ILE A C 1
ATOM 681 O O . ILE A 1 92 ? -14.872 -4.330 -7.932 1.00 97.56 92 ILE A O 1
ATOM 685 N N . ALA A 1 93 ? -13.384 -3.018 -8.967 1.00 97.19 93 ALA A N 1
ATOM 686 C CA . ALA A 1 93 ? -12.796 -2.512 -7.733 1.00 97.19 93 ALA A CA 1
ATOM 687 C C . ALA A 1 93 ? -13.837 -1.764 -6.885 1.00 97.19 93 ALA A C 1
ATOM 689 O O . ALA A 1 93 ? -13.924 -1.989 -5.678 1.00 97.19 93 ALA A O 1
ATOM 690 N N . LEU A 1 94 ? -14.678 -0.937 -7.517 1.00 98.06 94 LEU A N 1
ATOM 691 C CA . LEU A 1 94 ? -15.793 -0.256 -6.858 1.00 98.06 94 LEU A CA 1
ATOM 692 C C . LEU A 1 94 ? -16.842 -1.241 -6.335 1.00 98.06 94 LEU A C 1
ATOM 694 O O . LEU A 1 94 ? -17.361 -1.041 -5.237 1.00 98.06 94 LEU A O 1
ATOM 698 N N . LEU A 1 95 ? -17.131 -2.316 -7.072 1.00 97.88 95 LEU A N 1
ATOM 699 C CA . LEU A 1 95 ? -18.049 -3.361 -6.627 1.00 97.88 95 LEU A CA 1
ATOM 700 C C . LEU A 1 95 ? -17.499 -4.097 -5.397 1.00 97.88 95 LEU A C 1
ATOM 702 O O . LEU A 1 95 ? -18.201 -4.209 -4.395 1.00 97.88 95 LEU A O 1
ATOM 706 N N . ILE A 1 96 ? -16.236 -4.538 -5.435 1.00 97.62 96 ILE A N 1
ATOM 707 C CA . ILE A 1 96 ? -15.554 -5.187 -4.302 1.00 97.62 96 ILE A CA 1
ATOM 708 C C . ILE A 1 96 ? -15.528 -4.248 -3.093 1.00 97.62 96 ILE A C 1
ATOM 710 O O . ILE A 1 96 ? -15.903 -4.650 -1.992 1.00 97.62 96 ILE A O 1
ATOM 714 N N . GLY A 1 97 ? -15.142 -2.986 -3.304 1.00 97.38 97 GLY A N 1
ATOM 715 C CA . GLY A 1 97 ? -15.199 -1.932 -2.295 1.00 97.38 97 GLY A CA 1
ATOM 716 C C . GLY A 1 97 ? -16.587 -1.818 -1.674 1.00 97.38 97 GLY A C 1
ATOM 717 O O . GLY A 1 97 ? -16.727 -1.892 -0.456 1.00 97.38 97 GLY A O 1
ATOM 718 N N . SER A 1 98 ? -17.625 -1.711 -2.499 1.00 98.12 98 SER A N 1
ATOM 719 C CA . SER A 1 98 ? -19.010 -1.590 -2.032 1.00 98.12 98 SER A CA 1
ATOM 720 C C . SER A 1 98 ? -19.449 -2.803 -1.210 1.00 98.12 98 SER A C 1
ATOM 722 O O . SER A 1 98 ? -20.026 -2.624 -0.141 1.00 98.12 98 SER A O 1
ATOM 724 N N . VAL A 1 99 ? -19.111 -4.026 -1.640 1.00 98.12 99 VAL A N 1
ATOM 725 C CA . VAL A 1 99 ? -19.397 -5.263 -0.888 1.00 98.12 99 VAL A CA 1
ATOM 726 C C . VAL A 1 99 ? -18.697 -5.252 0.473 1.00 98.12 99 VAL A C 1
ATOM 728 O O . VAL A 1 99 ? -19.344 -5.481 1.496 1.00 98.12 99 VAL A O 1
ATOM 731 N N . CYS A 1 100 ? -17.400 -4.930 0.523 1.00 96.75 100 CYS A N 1
ATOM 732 C CA . CYS A 1 100 ? -16.659 -4.804 1.781 1.00 96.75 100 CYS A CA 1
ATOM 733 C C . CYS A 1 100 ? -17.252 -3.713 2.690 1.00 96.75 100 CYS A C 1
ATOM 735 O O . CYS A 1 100 ? -17.410 -3.928 3.892 1.00 96.75 100 CYS A O 1
ATOM 737 N N . GLY A 1 101 ? -17.621 -2.564 2.118 1.00 96.44 101 GLY A N 1
ATOM 738 C CA . GLY A 1 101 ? -18.309 -1.469 2.799 1.00 96.44 101 GLY A CA 1
ATOM 739 C C . GLY A 1 101 ? -19.616 -1.915 3.440 1.00 96.44 101 GLY A C 1
ATOM 740 O O . GLY A 1 101 ? -19.830 -1.681 4.629 1.00 96.44 101 GLY A O 1
ATOM 741 N N . SER A 1 102 ? -20.471 -2.604 2.685 1.00 97.50 102 SER A N 1
ATOM 742 C CA . SER A 1 102 ? -21.734 -3.146 3.189 1.00 97.50 102 SER A CA 1
ATOM 743 C C . SER A 1 102 ? -21.513 -4.152 4.317 1.00 97.50 102 SER A C 1
ATOM 745 O O . SER A 1 102 ? -22.189 -4.069 5.339 1.00 97.50 102 SER A O 1
ATOM 747 N N . VAL A 1 103 ? -20.537 -5.056 4.189 1.00 96.62 103 VAL A N 1
ATOM 748 C CA . VAL A 1 103 ? -20.203 -6.019 5.252 1.00 96.62 103 VAL A CA 1
ATOM 749 C C . VAL A 1 103 ? -19.774 -5.299 6.534 1.00 96.62 103 VAL A C 1
ATOM 751 O O . VAL A 1 103 ? -20.310 -5.593 7.602 1.00 96.62 103 VAL A O 1
ATOM 754 N N . LEU A 1 104 ? -18.864 -4.323 6.455 1.00 94.69 104 LEU A N 1
ATOM 755 C CA . LEU A 1 104 ? -18.421 -3.570 7.637 1.00 94.69 104 LEU A CA 1
ATOM 756 C C . LEU A 1 104 ? -19.546 -2.726 8.240 1.00 94.69 104 LEU A C 1
ATOM 758 O O . LEU A 1 104 ? -19.659 -2.636 9.459 1.00 94.69 104 LEU A O 1
ATOM 762 N N . PHE A 1 105 ? -20.410 -2.151 7.407 1.00 94.88 105 PHE A N 1
ATOM 763 C CA . PHE A 1 105 ? -21.583 -1.413 7.865 1.00 94.88 105 PHE A CA 1
ATOM 764 C C . PHE A 1 105 ? -22.569 -2.295 8.642 1.00 94.88 105 PHE A C 1
ATOM 766 O O . PHE A 1 105 ? -23.131 -1.846 9.645 1.00 94.88 105 PHE A O 1
ATOM 773 N N . LEU A 1 106 ? -22.777 -3.541 8.203 1.00 95.69 106 LEU A N 1
ATOM 774 C CA . LEU A 1 106 ? -23.613 -4.521 8.904 1.00 95.69 106 LEU A CA 1
ATOM 775 C C . LEU A 1 106 ? -22.969 -4.992 10.214 1.00 95.69 106 LEU A C 1
ATOM 777 O O . LEU A 1 106 ? -23.670 -5.252 11.187 1.00 95.69 106 LEU A O 1
ATOM 781 N N . LEU A 1 107 ? -21.637 -5.057 10.258 1.00 94.19 107 LEU A N 1
ATOM 782 C CA . LEU A 1 107 ? -20.866 -5.446 11.440 1.00 94.19 107 LEU A CA 1
ATOM 783 C C . LEU A 1 107 ? -20.516 -4.272 12.369 1.00 94.19 107 LEU A C 1
ATOM 785 O O . LEU A 1 107 ? -19.814 -4.484 13.357 1.00 94.19 107 LEU A O 1
ATOM 789 N N . ARG A 1 108 ? -20.998 -3.054 12.082 1.00 93.31 108 ARG A N 1
ATOM 790 C CA . ARG A 1 108 ? -20.550 -1.822 12.752 1.00 93.31 108 ARG A CA 1
ATOM 791 C C . ARG A 1 108 ? -20.638 -1.875 14.271 1.00 93.31 108 ARG A C 1
ATOM 793 O O . ARG A 1 108 ? -19.682 -1.498 14.919 1.00 93.31 108 ARG A O 1
ATOM 800 N N . THR A 1 109 ? -21.717 -2.423 14.830 1.00 90.44 109 THR A N 1
ATOM 801 C CA . THR A 1 109 ? -21.915 -2.479 16.287 1.00 90.44 109 THR A CA 1
ATOM 802 C C . THR A 1 109 ? -20.828 -3.308 16.959 1.00 90.44 109 THR A C 1
ATOM 804 O O . THR A 1 109 ? -20.189 -2.848 17.893 1.00 90.44 109 THR A O 1
ATOM 807 N N . ARG A 1 110 ? -20.524 -4.487 16.404 1.00 88.94 110 ARG A N 1
ATOM 808 C CA . ARG A 1 110 ? -19.428 -5.332 16.896 1.00 88.94 110 ARG A CA 1
ATOM 809 C C . ARG A 1 110 ? -18.066 -4.665 16.731 1.00 88.94 110 ARG A C 1
ATOM 811 O O . ARG A 1 110 ? -17.187 -4.868 17.558 1.00 88.94 110 ARG A O 1
ATOM 818 N N . LEU A 1 111 ? -17.861 -3.934 15.637 1.00 88.25 111 LEU A N 1
ATOM 819 C CA . LEU A 1 111 ? -16.603 -3.234 15.387 1.00 88.25 111 LEU A CA 1
ATOM 820 C C . LEU A 1 111 ? -16.427 -2.038 16.329 1.00 88.25 111 LEU A C 1
ATOM 822 O O . LEU A 1 111 ? -15.319 -1.828 16.812 1.00 88.25 111 LEU A O 1
ATOM 826 N N . ASP A 1 112 ? -17.501 -1.307 16.619 1.00 88.94 112 ASP A N 1
ATOM 827 C CA . ASP A 1 112 ? -17.527 -0.221 17.599 1.00 88.94 112 ASP A CA 1
ATOM 828 C C . ASP A 1 112 ? -17.190 -0.747 18.995 1.00 88.94 112 ASP A C 1
ATOM 830 O O . ASP A 1 112 ? -16.327 -0.172 19.652 1.00 88.94 112 ASP A O 1
ATOM 834 N N . ASP A 1 113 ? -17.757 -1.888 19.401 1.00 87.81 113 ASP A N 1
ATOM 835 C CA . ASP A 1 113 ? -17.426 -2.532 20.679 1.00 87.81 113 ASP A CA 1
ATOM 836 C C . ASP A 1 113 ? -15.926 -2.875 20.770 1.00 87.81 113 ASP A C 1
ATOM 838 O O . ASP A 1 113 ? -15.274 -2.589 21.774 1.00 87.81 113 ASP A O 1
ATOM 842 N N . ILE A 1 114 ? -15.349 -3.438 19.699 1.00 84.75 114 ILE A N 1
ATOM 843 C CA . ILE A 1 114 ? -13.917 -3.783 19.640 1.00 84.75 114 ILE A CA 1
ATOM 844 C C . ILE A 1 114 ? -13.037 -2.527 19.705 1.00 84.75 114 ILE A C 1
ATOM 846 O O . ILE A 1 114 ? -11.986 -2.541 20.351 1.00 84.75 114 ILE A O 1
ATOM 850 N N . VAL A 1 115 ? -13.428 -1.453 19.013 1.00 84.81 115 VAL A N 1
ATOM 851 C CA . VAL A 1 115 ? -12.684 -0.185 19.014 1.00 84.81 115 VAL A CA 1
ATOM 852 C C . VAL A 1 115 ? -12.761 0.476 20.387 1.00 84.81 115 VAL A C 1
ATOM 854 O O . VAL A 1 115 ? -11.720 0.861 20.913 1.00 84.81 115 VAL A O 1
ATOM 857 N N . ALA A 1 116 ? -13.948 0.545 20.991 1.00 85.31 116 ALA A N 1
ATOM 858 C CA . ALA A 1 116 ? -14.149 1.127 22.314 1.00 85.31 116 ALA A CA 1
ATOM 859 C C . ALA A 1 116 ? -13.356 0.371 23.393 1.00 85.31 116 ALA A C 1
ATOM 861 O O . ALA A 1 116 ? -12.692 0.990 24.222 1.00 85.31 116 ALA A O 1
ATOM 862 N N . GLU A 1 117 ? -13.349 -0.965 23.347 1.00 83.12 117 GLU A N 1
ATOM 863 C CA . GLU A 1 117 ? -12.536 -1.788 24.251 1.00 83.12 117 GLU A CA 1
ATOM 864 C C . GLU A 1 117 ? -11.032 -1.512 24.069 1.00 83.12 117 GLU A C 1
ATOM 866 O O . GLU A 1 117 ? -10.287 -1.399 25.043 1.00 83.12 117 GLU A O 1
ATOM 871 N N . PHE A 1 118 ? -10.571 -1.345 22.824 1.00 78.25 118 PHE A N 1
ATOM 872 C CA . PHE A 1 118 ? -9.172 -1.026 22.529 1.00 78.25 118 PHE A CA 1
ATOM 873 C C . PHE A 1 118 ? -8.763 0.378 23.000 1.00 78.25 118 PHE A C 1
ATOM 875 O O . PHE A 1 118 ? -7.653 0.563 23.505 1.00 78.25 118 PHE A O 1
ATOM 882 N N . GLU A 1 119 ? -9.643 1.367 22.849 1.00 80.19 119 GLU A N 1
ATOM 883 C CA . GLU A 1 119 ? -9.426 2.720 23.363 1.00 80.19 119 GLU A CA 1
ATOM 884 C C . GLU A 1 119 ? -9.355 2.714 24.897 1.00 80.19 119 GLU A C 1
ATOM 886 O O . GLU A 1 119 ? -8.385 3.231 25.458 1.00 80.19 119 GLU A O 1
ATOM 891 N N . ALA A 1 120 ? -10.278 2.018 25.569 1.00 81.19 120 ALA A N 1
ATOM 892 C CA . ALA A 1 120 ? -10.291 1.888 27.025 1.00 81.19 120 ALA A CA 1
ATOM 893 C C . ALA A 1 120 ? -9.028 1.196 27.580 1.00 81.19 120 ALA A C 1
ATOM 895 O O . ALA A 1 120 ? -8.444 1.657 28.562 1.00 81.19 120 ALA A O 1
ATOM 896 N N . GLU A 1 121 ? -8.546 0.122 26.944 1.00 76.06 121 GLU A N 1
ATOM 897 C CA . GLU A 1 121 ? -7.294 -0.551 27.332 1.00 76.06 121 GLU A CA 1
ATOM 898 C C . GLU A 1 121 ? -6.063 0.356 27.170 1.00 76.06 121 GLU A C 1
ATOM 900 O O . GLU A 1 121 ? -5.158 0.359 28.019 1.00 76.06 121 GLU A O 1
ATOM 905 N N . MET A 1 122 ? -6.008 1.138 26.085 1.00 71.06 122 MET A N 1
ATOM 906 C CA . MET A 1 122 ? -4.939 2.118 25.876 1.00 71.06 122 MET A CA 1
ATOM 907 C C . MET A 1 122 ? -4.972 3.225 26.929 1.00 71.06 122 MET A C 1
ATOM 909 O O . MET A 1 122 ? -3.911 3.629 27.410 1.00 71.06 122 MET A O 1
ATOM 913 N N . GLU A 1 123 ? -6.156 3.712 27.294 1.00 75.25 123 GLU A N 1
ATOM 914 C CA . GLU A 1 123 ? -6.332 4.722 28.339 1.00 75.25 123 GLU A CA 1
ATOM 915 C C . GLU A 1 123 ? -5.961 4.183 29.725 1.00 75.25 123 GLU A C 1
ATOM 917 O O . GLU A 1 123 ? -5.177 4.819 30.434 1.00 75.25 123 GLU A O 1
ATOM 922 N N . ALA A 1 124 ? -6.391 2.969 30.079 1.00 75.19 124 ALA A N 1
ATOM 923 C CA . ALA A 1 124 ? -6.005 2.308 31.328 1.00 75.19 124 ALA A CA 1
ATOM 924 C C . ALA A 1 124 ? -4.480 2.103 31.432 1.00 75.19 124 ALA A C 1
ATOM 926 O O . ALA A 1 124 ? -3.871 2.311 32.488 1.00 75.19 124 ALA A O 1
ATOM 927 N N . SER A 1 125 ? -3.837 1.770 30.308 1.00 68.62 125 SER A N 1
ATOM 928 C CA . SER A 1 125 ? -2.377 1.640 30.203 1.00 68.62 125 SER A CA 1
ATOM 929 C C . SER A 1 125 ? -1.631 2.982 30.279 1.00 68.62 125 SER A C 1
ATOM 931 O O . SER A 1 125 ? -0.422 2.998 30.535 1.00 68.62 125 SER A O 1
ATOM 933 N N . ARG A 1 126 ? -2.318 4.106 30.030 1.00 65.69 126 ARG A N 1
ATOM 934 C CA . ARG A 1 126 ? -1.787 5.470 30.195 1.00 65.69 126 ARG A CA 1
ATOM 935 C C . ARG A 1 126 ? -1.954 5.974 31.629 1.00 65.69 126 ARG A C 1
ATOM 937 O O . ARG A 1 126 ? -1.006 6.540 32.157 1.00 65.69 126 ARG A O 1
ATOM 944 N N . GLY A 1 127 ? -3.104 5.737 32.264 1.00 61.91 127 GLY A N 1
ATOM 945 C CA . GLY A 1 127 ? -3.415 6.246 33.609 1.00 61.91 127 GLY A CA 1
ATOM 946 C C . GLY A 1 127 ? -2.577 5.644 34.744 1.00 61.91 127 GLY A C 1
ATOM 947 O O . GLY A 1 127 ? -2.390 6.279 35.774 1.00 61.91 127 GLY A O 1
ATOM 948 N N . THR A 1 128 ? -2.015 4.448 34.556 1.00 58.72 128 THR A N 1
ATOM 949 C CA . THR A 1 128 ? -1.171 3.762 35.556 1.00 58.72 128 THR A CA 1
ATOM 950 C C . THR A 1 128 ? 0.306 4.165 35.527 1.00 58.72 128 THR A C 1
ATOM 952 O O . THR A 1 128 ? 1.080 3.710 36.369 1.00 58.72 128 THR A O 1
ATOM 955 N N . ARG A 1 129 ? 0.740 5.001 34.575 1.00 54.16 129 ARG A N 1
ATOM 956 C CA . ARG A 1 129 ? 2.134 5.455 34.481 1.00 54.16 129 ARG A CA 1
ATOM 957 C C . ARG A 1 129 ? 2.197 6.969 34.558 1.00 54.16 129 ARG A C 1
ATOM 959 O O . ARG A 1 129 ? 1.786 7.665 33.639 1.00 54.16 129 ARG A O 1
ATOM 966 N N . ASP A 1 130 ? 2.738 7.412 35.682 1.00 50.50 130 ASP A N 1
ATOM 967 C CA . ASP A 1 130 ? 2.988 8.790 36.074 1.00 50.50 130 ASP A CA 1
ATOM 968 C C . ASP A 1 130 ? 3.479 9.688 34.919 1.00 50.50 130 ASP A C 1
ATOM 970 O O . ASP A 1 130 ? 4.255 9.264 34.057 1.00 50.50 130 ASP A O 1
ATOM 974 N N . HIS A 1 131 ? 3.006 10.935 34.916 1.00 51.12 131 HIS A N 1
ATOM 975 C CA . HIS A 1 131 ? 3.026 11.926 33.827 1.00 51.12 131 HIS A CA 1
ATOM 976 C C . HIS A 1 131 ? 4.413 12.502 33.481 1.00 51.12 131 HIS A C 1
ATOM 978 O O . HIS A 1 131 ? 4.527 13.633 33.014 1.00 51.12 131 HIS A O 1
ATOM 984 N N . SER A 1 132 ? 5.495 11.748 33.656 1.00 51.50 132 SER A N 1
ATOM 985 C CA . SER A 1 132 ? 6.816 12.205 33.227 1.00 51.50 132 SER A CA 1
ATOM 986 C C . SER A 1 132 ? 7.032 11.885 31.735 1.00 51.50 132 SER A C 1
ATOM 988 O O . SER A 1 132 ? 7.107 10.712 31.353 1.00 51.50 132 SER A O 1
ATOM 990 N N . PRO A 1 133 ? 7.165 12.897 30.849 1.00 47.12 133 PRO A N 1
ATOM 991 C CA . PRO A 1 133 ? 7.484 12.704 29.439 1.00 47.12 133 PRO A CA 1
ATOM 992 C C . PRO A 1 133 ? 8.980 12.413 29.298 1.00 47.12 133 PRO A C 1
ATOM 994 O O . PRO A 1 133 ? 9.708 13.099 28.588 1.00 47.12 133 PRO A O 1
ATOM 997 N N . GLN A 1 134 ? 9.483 11.399 29.998 1.00 50.09 134 GLN A N 1
ATOM 998 C CA . GLN A 1 134 ? 10.807 10.897 29.693 1.00 50.09 134 GLN A CA 1
ATOM 999 C C . GLN A 1 134 ? 10.672 10.052 28.428 1.00 50.09 134 GLN A C 1
ATOM 1001 O O . GLN A 1 134 ? 10.110 8.953 28.446 1.00 50.09 134 GLN A O 1
ATOM 1006 N N . LEU A 1 135 ? 11.180 10.585 27.314 1.00 52.44 135 LEU A N 1
ATOM 1007 C CA . LEU A 1 135 ? 11.582 9.836 26.121 1.00 52.44 135 LEU A CA 1
ATOM 1008 C C . LEU A 1 135 ? 12.673 8.827 26.523 1.00 52.44 135 LEU A C 1
ATOM 1010 O O . LEU A 1 135 ? 13.826 8.926 26.119 1.00 52.44 135 LEU A O 1
ATOM 1014 N N . GLN A 1 136 ? 12.331 7.852 27.362 1.00 52.94 136 GLN A N 1
ATOM 1015 C CA . GLN A 1 136 ? 13.176 6.698 27.593 1.00 52.94 136 GLN A CA 1
ATOM 1016 C C . GLN A 1 136 ? 13.103 5.882 26.310 1.00 52.94 136 GLN A C 1
ATOM 1018 O O . GLN A 1 136 ? 12.158 5.119 26.079 1.00 52.94 136 GLN A O 1
ATOM 1023 N N . PHE A 1 137 ? 14.079 6.108 25.430 1.00 58.41 137 PHE A N 1
ATOM 1024 C CA . PHE A 1 137 ? 14.332 5.231 24.304 1.00 58.41 137 PHE A CA 1
ATOM 1025 C C . PHE A 1 137 ? 14.528 3.831 24.871 1.00 58.41 137 PHE A C 1
ATOM 1027 O O . PHE A 1 137 ? 15.528 3.529 25.518 1.00 58.41 137 PHE A O 1
ATOM 1034 N N . SER A 1 138 ? 13.526 2.976 24.673 1.00 71.25 138 SER A N 1
ATOM 1035 C CA . SER A 1 138 ? 13.654 1.569 25.015 1.00 71.25 138 SER A CA 1
ATOM 1036 C C . SER A 1 138 ? 14.890 1.030 24.303 1.00 71.25 138 SER A C 1
ATOM 1038 O O . SER A 1 138 ? 15.044 1.266 23.105 1.00 71.25 138 SER A O 1
ATOM 1040 N N . LEU A 1 139 ? 15.736 0.270 25.003 1.00 77.69 139 LEU A N 1
ATOM 1041 C CA . LEU A 1 139 ? 16.897 -0.400 24.409 1.00 77.69 139 LEU A CA 1
ATOM 1042 C C . LEU A 1 139 ? 16.514 -1.164 23.128 1.00 77.69 139 LEU A C 1
ATOM 1044 O O . LEU A 1 139 ? 17.234 -1.126 22.139 1.00 77.69 139 LEU A O 1
ATOM 1048 N N . ARG A 1 140 ? 15.324 -1.782 23.110 1.00 74.12 140 ARG A N 1
ATOM 1049 C CA . ARG A 1 140 ? 14.767 -2.446 21.919 1.00 74.12 140 ARG A CA 1
ATOM 1050 C C . ARG A 1 140 ? 14.533 -1.477 20.764 1.00 74.12 140 ARG A C 1
ATOM 1052 O O . ARG A 1 140 ? 14.812 -1.818 19.623 1.00 74.12 140 ARG A O 1
ATOM 1059 N N . GLY A 1 141 ? 14.018 -0.287 21.063 1.00 75.81 141 GLY A N 1
ATOM 1060 C CA . GLY A 1 141 ? 13.793 0.753 20.068 1.00 75.81 141 GLY A CA 1
ATOM 1061 C C . GLY A 1 141 ? 15.102 1.305 19.510 1.00 75.81 141 GLY A C 1
ATOM 1062 O O . GLY A 1 141 ? 15.221 1.468 18.304 1.00 75.81 141 GLY A O 1
ATOM 1063 N N . LEU A 1 142 ? 16.105 1.503 20.370 1.00 80.06 142 LEU A N 1
ATOM 1064 C CA . LEU A 1 142 ? 17.444 1.910 19.952 1.00 80.06 142 LEU A CA 1
ATOM 1065 C C . LEU A 1 142 ? 18.091 0.858 19.037 1.00 80.06 142 LEU A C 1
ATOM 1067 O O . LEU A 1 142 ? 18.519 1.194 17.940 1.00 80.06 142 LEU A O 1
ATOM 1071 N N . LEU A 1 143 ? 18.098 -0.417 19.444 1.00 82.94 143 LEU A N 1
ATOM 1072 C CA . LEU A 1 143 ? 18.638 -1.519 18.637 1.00 82.94 143 LEU A CA 1
ATOM 1073 C C . LEU A 1 143 ? 17.929 -1.642 17.283 1.00 82.94 143 LEU A C 1
ATOM 1075 O O . LEU A 1 143 ? 18.582 -1.845 16.261 1.00 82.94 143 LEU A O 1
ATOM 1079 N N . PHE A 1 144 ? 16.605 -1.481 17.265 1.00 82.00 144 PHE A N 1
ATOM 1080 C CA . PHE A 1 144 ? 15.823 -1.506 16.035 1.00 82.00 144 PHE A CA 1
ATOM 1081 C C . PHE A 1 144 ? 16.173 -0.339 15.103 1.00 82.00 144 PHE A C 1
ATOM 1083 O O . PHE A 1 144 ? 16.430 -0.561 13.921 1.00 82.00 144 PHE A O 1
ATOM 1090 N N . SER A 1 145 ? 16.256 0.888 15.629 1.00 77.00 145 SER A N 1
ATOM 1091 C CA . SER A 1 145 ? 16.681 2.062 14.858 1.00 77.00 145 SER A CA 1
ATOM 1092 C C . SER A 1 145 ? 18.088 1.895 14.293 1.00 77.00 145 SER A C 1
ATOM 1094 O O . SER A 1 145 ? 18.304 2.163 13.114 1.00 77.00 145 SER A O 1
ATOM 1096 N N . THR A 1 146 ? 19.036 1.396 15.091 1.00 81.12 146 THR A N 1
ATOM 1097 C CA . THR A 1 146 ? 20.395 1.096 14.621 1.00 81.12 146 THR A CA 1
ATOM 1098 C C . THR A 1 146 ? 20.377 0.051 13.506 1.00 81.12 146 THR A C 1
ATOM 1100 O O . THR A 1 146 ? 21.094 0.204 12.521 1.00 81.12 146 THR A O 1
ATOM 1103 N N . GLY A 1 147 ? 19.520 -0.970 13.608 1.00 82.81 147 GLY A N 1
ATOM 1104 C CA . GLY A 1 147 ? 19.307 -1.953 12.544 1.00 82.81 147 GLY A CA 1
ATOM 1105 C C . GLY A 1 147 ? 18.794 -1.325 11.245 1.00 82.81 147 GLY A C 1
ATOM 1106 O O . GLY A 1 147 ? 19.332 -1.615 10.179 1.00 82.81 147 GLY A O 1
ATOM 1107 N N . ILE A 1 148 ? 17.818 -0.412 11.325 1.00 80.00 148 ILE A N 1
ATOM 1108 C CA . ILE A 1 148 ? 17.339 0.351 10.159 1.00 80.00 148 ILE A CA 1
ATOM 1109 C C . ILE A 1 148 ? 18.472 1.187 9.560 1.00 80.00 148 ILE A C 1
ATOM 1111 O O . ILE A 1 148 ? 18.669 1.157 8.350 1.00 80.00 148 ILE A O 1
ATOM 1115 N N . VAL A 1 149 ? 19.243 1.906 10.378 1.00 81.38 149 VAL A N 1
ATOM 1116 C CA . VAL A 1 149 ? 20.360 2.735 9.894 1.00 81.38 149 VAL A CA 1
ATOM 1117 C C . VAL A 1 149 ? 21.435 1.881 9.220 1.00 81.38 149 VAL A C 1
ATOM 1119 O O . VAL A 1 149 ? 21.928 2.248 8.152 1.00 81.38 149 VAL A O 1
ATOM 1122 N N . ALA A 1 150 ? 21.777 0.728 9.796 1.00 82.31 150 ALA A N 1
ATOM 1123 C CA . ALA A 1 150 ? 22.731 -0.210 9.211 1.00 82.31 150 ALA A CA 1
ATOM 1124 C C . ALA A 1 150 ? 22.226 -0.759 7.869 1.00 82.31 150 ALA A C 1
ATOM 1126 O O . ALA A 1 150 ? 22.978 -0.799 6.895 1.00 82.31 150 ALA A O 1
ATOM 1127 N N . LEU A 1 151 ? 20.940 -1.110 7.796 1.00 80.56 151 LEU A N 1
ATOM 1128 C CA . LEU A 1 151 ? 20.301 -1.551 6.564 1.00 80.56 151 LEU A CA 1
ATOM 1129 C C . LEU A 1 151 ? 20.324 -0.454 5.490 1.00 80.56 151 LEU A C 1
ATOM 1131 O O . LEU A 1 151 ? 20.762 -0.707 4.371 1.00 80.56 151 LEU A O 1
ATOM 1135 N N . LEU A 1 152 ? 19.910 0.769 5.831 1.00 79.94 152 LEU A N 1
ATOM 1136 C CA . LEU A 1 152 ? 19.952 1.915 4.919 1.00 79.94 152 LEU A CA 1
ATOM 1137 C C . LEU A 1 152 ? 21.380 2.193 4.438 1.00 79.94 152 LEU A C 1
ATOM 1139 O O . LEU A 1 152 ? 21.588 2.455 3.258 1.00 79.94 152 LEU A O 1
ATOM 1143 N N . SER A 1 153 ? 22.373 2.062 5.319 1.00 78.00 153 SER A N 1
ATOM 1144 C CA . SER A 1 153 ? 23.788 2.204 4.962 1.00 78.00 153 SER A CA 1
ATOM 1145 C C . SER A 1 153 ? 24.253 1.115 3.991 1.00 78.00 153 SER A C 1
ATOM 1147 O O . SER A 1 153 ? 25.024 1.399 3.076 1.00 78.00 153 SER A O 1
ATOM 1149 N N . ALA A 1 154 ? 23.787 -0.127 4.151 1.00 78.50 154 ALA A N 1
ATOM 1150 C CA . ALA A 1 154 ? 24.080 -1.215 3.219 1.00 78.50 154 ALA A CA 1
ATOM 1151 C C . ALA A 1 154 ? 23.430 -0.977 1.846 1.00 78.50 154 ALA A C 1
ATOM 1153 O O . ALA A 1 154 ? 24.103 -1.109 0.824 1.00 78.50 154 ALA A O 1
ATOM 1154 N N . VAL A 1 155 ? 22.162 -0.551 1.815 1.00 76.94 155 VAL A N 1
ATOM 1155 C CA . VAL A 1 155 ? 21.464 -0.168 0.574 1.00 76.94 155 VAL A CA 1
ATOM 1156 C C . VAL A 1 155 ? 22.181 0.991 -0.112 1.00 76.94 155 VAL A C 1
ATOM 1158 O O . VAL A 1 155 ? 22.411 0.939 -1.316 1.00 76.94 155 VAL A O 1
ATOM 1161 N N . LEU A 1 156 ? 22.610 2.000 0.649 1.00 79.12 156 LEU A N 1
ATOM 1162 C CA . LEU A 1 156 ? 23.366 3.131 0.120 1.00 79.12 156 LEU A CA 1
ATOM 1163 C C . LEU A 1 156 ? 24.707 2.688 -0.478 1.00 79.12 156 LEU A C 1
ATOM 1165 O O . LEU A 1 156 ? 25.076 3.148 -1.552 1.00 79.12 156 LEU A O 1
ATOM 1169 N N . ARG A 1 157 ? 25.426 1.760 0.165 1.00 79.31 157 ARG A N 1
ATOM 1170 C CA . ARG A 1 157 ? 26.660 1.186 -0.399 1.00 79.31 157 ARG A CA 1
ATOM 1171 C C . ARG A 1 157 ? 26.404 0.452 -1.714 1.00 79.31 157 ARG A C 1
ATOM 1173 O O . ARG A 1 157 ? 27.180 0.621 -2.649 1.00 79.31 157 ARG A O 1
ATOM 1180 N N . LEU A 1 158 ? 25.329 -0.333 -1.801 1.00 78.44 158 LEU A N 1
ATOM 1181 C CA . LEU A 1 158 ? 24.936 -1.005 -3.045 1.00 78.44 158 LEU A CA 1
ATOM 1182 C C . LEU A 1 158 ? 24.578 0.009 -4.14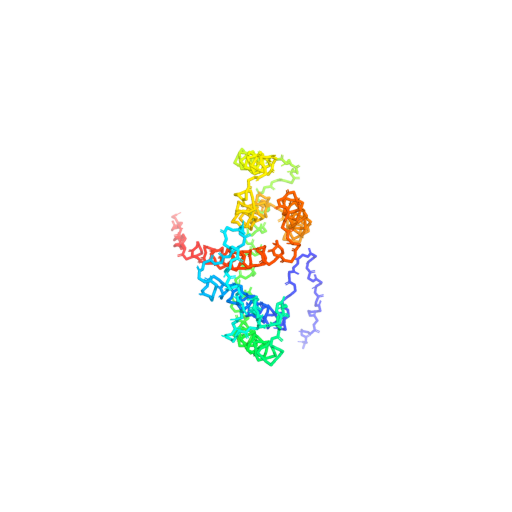0 1.00 78.44 158 LEU A C 1
ATOM 1184 O O . LEU A 1 158 ? 25.004 -0.146 -5.282 1.00 78.44 158 LEU A O 1
ATOM 1188 N N . ALA A 1 159 ? 23.853 1.068 -3.780 1.00 74.75 159 ALA A N 1
ATOM 1189 C CA . ALA A 1 159 ? 23.490 2.145 -4.692 1.00 74.75 159 ALA A CA 1
ATOM 1190 C C . ALA A 1 159 ? 24.718 2.896 -5.225 1.00 74.75 159 ALA A C 1
ATOM 1192 O O . ALA A 1 159 ? 24.823 3.130 -6.426 1.00 74.75 159 ALA A O 1
ATOM 1193 N N . LEU A 1 160 ? 25.671 3.229 -4.349 1.00 77.38 160 LEU A N 1
ATOM 1194 C CA . LEU A 1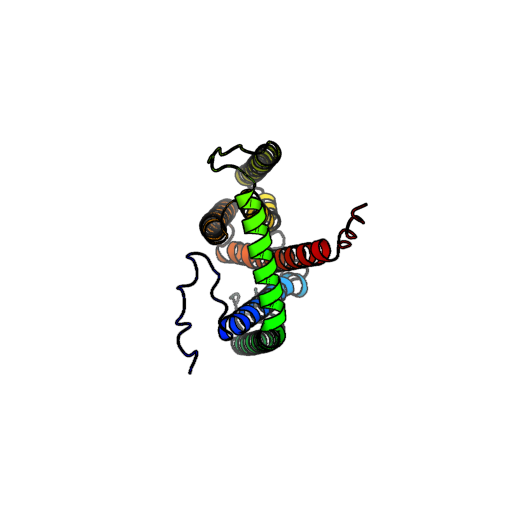 160 ? 26.939 3.858 -4.729 1.00 77.38 160 LEU A CA 1
ATOM 1195 C C . LEU A 1 160 ? 27.791 2.943 -5.616 1.00 77.38 160 LEU A C 1
ATOM 1197 O O . LEU A 1 160 ? 28.502 3.426 -6.490 1.00 77.38 160 LEU A O 1
ATOM 1201 N N . ALA A 1 161 ? 27.685 1.626 -5.431 1.00 81.00 161 ALA A N 1
ATOM 1202 C CA . ALA A 1 161 ? 28.301 0.631 -6.303 1.00 81.00 161 ALA A CA 1
ATOM 1203 C C . ALA A 1 161 ? 27.527 0.399 -7.618 1.00 81.00 161 ALA A C 1
ATOM 1205 O O . ALA A 1 161 ? 27.878 -0.523 -8.352 1.00 81.00 161 ALA A O 1
ATOM 1206 N N . GLN A 1 162 ? 26.479 1.188 -7.898 1.00 83.62 162 GLN A N 1
ATOM 1207 C CA . GLN A 1 162 ? 25.629 1.096 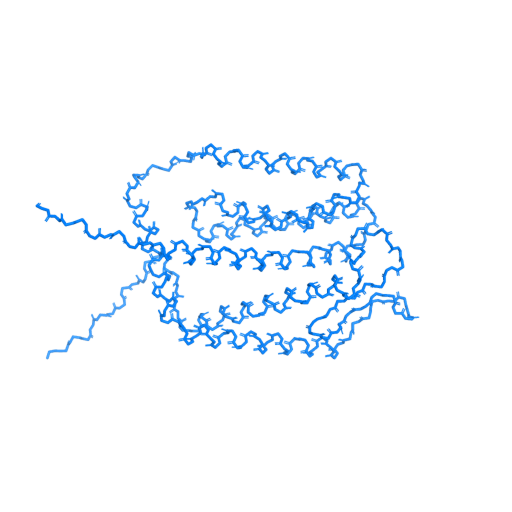-9.094 1.00 83.62 162 GLN A CA 1
ATOM 1208 C C . GLN A 1 162 ? 25.094 -0.321 -9.340 1.00 83.62 162 GLN A C 1
ATOM 1210 O O . GLN A 1 162 ? 24.991 -0.798 -10.469 1.00 83.62 162 GLN A O 1
ATOM 1215 N N . ARG A 1 163 ? 24.740 -1.009 -8.253 1.00 84.25 163 ARG A N 1
ATOM 1216 C CA . ARG A 1 163 ? 24.200 -2.365 -8.296 1.00 84.25 163 ARG A CA 1
ATOM 1217 C C . ARG A 1 163 ? 22.668 -2.340 -8.345 1.00 84.25 163 ARG A C 1
ATOM 1219 O O . ARG A 1 163 ? 22.062 -1.721 -7.464 1.00 84.25 163 ARG A O 1
ATOM 1226 N N . PRO A 1 164 ? 22.012 -3.010 -9.315 1.00 83.44 164 PRO A N 1
ATOM 1227 C CA . PRO A 1 164 ? 20.547 -3.051 -9.402 1.00 83.44 164 PRO A CA 1
ATOM 1228 C C . PRO A 1 164 ? 19.889 -3.677 -8.164 1.00 83.44 164 PRO A C 1
ATOM 1230 O O . PRO A 1 164 ? 18.740 -3.379 -7.846 1.00 83.44 164 PRO A O 1
ATOM 1233 N N . GLU A 1 165 ? 20.628 -4.481 -7.403 1.00 86.38 165 GLU A N 1
ATOM 1234 C CA . GLU A 1 165 ? 20.212 -5.052 -6.124 1.00 86.38 165 GLU A CA 1
ATOM 1235 C C . GLU A 1 165 ? 19.804 -3.982 -5.100 1.00 86.38 165 GLU A C 1
ATOM 1237 O O . GLU A 1 165 ? 18.973 -4.258 -4.235 1.00 86.38 165 GLU A O 1
ATOM 1242 N N . ALA A 1 166 ? 20.323 -2.752 -5.212 1.00 85.19 166 ALA A N 1
ATOM 1243 C CA . ALA A 1 166 ? 19.893 -1.633 -4.377 1.00 85.19 166 ALA A CA 1
ATOM 1244 C C . ALA A 1 166 ? 18.402 -1.301 -4.575 1.00 85.19 166 ALA A C 1
ATOM 1246 O O . ALA A 1 166 ? 17.685 -1.098 -3.594 1.00 85.19 166 ALA A O 1
ATOM 1247 N N . LEU A 1 167 ? 17.912 -1.312 -5.823 1.00 84.38 167 LEU A N 1
ATOM 1248 C CA . LEU A 1 167 ? 16.486 -1.132 -6.121 1.00 84.38 167 LEU A CA 1
ATOM 1249 C C . LEU A 1 167 ? 15.665 -2.303 -5.588 1.00 84.38 167 LEU A C 1
ATOM 1251 O O . LEU A 1 167 ? 14.647 -2.088 -4.936 1.00 84.38 167 LEU A O 1
ATOM 1255 N N . GLY A 1 168 ? 16.148 -3.535 -5.779 1.00 86.44 168 GLY A N 1
ATOM 1256 C CA . GLY A 1 168 ? 15.496 -4.731 -5.241 1.00 86.44 168 GLY A CA 1
ATOM 1257 C C . GLY A 1 168 ? 15.326 -4.673 -3.721 1.00 86.44 168 GLY A C 1
ATOM 1258 O O . GLY A 1 168 ? 14.250 -4.974 -3.201 1.00 86.44 168 GLY A O 1
ATOM 1259 N N . ALA A 1 169 ? 16.350 -4.202 -3.005 1.00 87.56 169 ALA A N 1
ATOM 1260 C CA . ALA A 1 169 ? 16.282 -4.008 -1.563 1.00 87.56 169 ALA A CA 1
ATOM 1261 C C . ALA A 1 169 ? 15.227 -2.962 -1.164 1.00 87.56 169 ALA A C 1
ATOM 1263 O O . ALA A 1 169 ? 14.491 -3.186 -0.208 1.00 87.56 169 ALA A O 1
ATOM 1264 N N . ILE A 1 170 ? 15.096 -1.855 -1.901 1.00 87.38 170 ILE A N 1
ATOM 1265 C CA . ILE A 1 170 ? 14.073 -0.825 -1.638 1.00 87.38 170 ILE A CA 1
ATOM 1266 C C . ILE A 1 170 ? 12.666 -1.352 -1.925 1.00 87.38 170 ILE A C 1
ATOM 1268 O O . ILE A 1 170 ? 11.742 -1.132 -1.139 1.00 87.38 170 ILE A O 1
ATOM 1272 N N . TYR A 1 171 ? 12.498 -2.079 -3.027 1.00 90.56 171 TYR A N 1
ATOM 1273 C CA . TYR A 1 171 ? 11.225 -2.685 -3.407 1.00 90.56 171 TYR A CA 1
ATOM 1274 C C . TYR A 1 171 ? 10.745 -3.704 -2.372 1.00 90.56 171 TYR A C 1
ATOM 1276 O O . TYR A 1 171 ? 9.555 -3.754 -2.059 1.00 90.56 171 TYR A O 1
ATOM 1284 N N . PHE A 1 172 ? 11.664 -4.482 -1.801 1.00 90.31 172 PHE A N 1
ATOM 1285 C CA . PHE A 1 172 ? 11.331 -5.487 -0.800 1.00 90.31 172 PHE A CA 1
ATOM 1286 C C . PHE A 1 172 ? 11.220 -4.925 0.622 1.00 90.31 172 PHE A C 1
ATOM 1288 O O . PHE A 1 172 ? 10.313 -5.302 1.349 1.00 90.31 172 PHE A O 1
ATOM 1295 N N . LEU A 1 173 ? 12.127 -4.043 1.052 1.00 88.88 173 LEU A N 1
ATOM 1296 C CA . LEU A 1 173 ? 12.226 -3.629 2.460 1.00 88.88 173 LEU A CA 1
ATOM 1297 C C . LEU A 1 173 ? 11.480 -2.337 2.776 1.00 88.88 173 LEU A C 1
ATOM 1299 O O . LEU A 1 173 ? 11.165 -2.114 3.943 1.00 88.88 173 LEU A O 1
ATOM 1303 N N . GLY A 1 174 ? 11.179 -1.501 1.777 1.00 87.81 174 GLY A N 1
ATOM 1304 C CA . GLY A 1 174 ? 10.538 -0.198 1.974 1.00 87.81 174 GLY A CA 1
ATOM 1305 C C . GLY A 1 174 ? 9.303 -0.257 2.886 1.00 87.81 174 GLY A C 1
ATOM 1306 O O . GLY A 1 174 ? 9.321 0.356 3.957 1.00 87.81 174 GLY A O 1
ATOM 1307 N N . PRO A 1 175 ? 8.266 -1.047 2.553 1.00 88.56 175 PRO A N 1
ATOM 1308 C CA . PRO A 1 175 ? 7.047 -1.145 3.355 1.00 88.56 175 PRO A CA 1
ATOM 1309 C C . PRO A 1 175 ? 7.296 -1.676 4.766 1.00 88.56 175 PRO A C 1
ATOM 1311 O O . PRO A 1 175 ? 6.707 -1.179 5.721 1.00 88.56 175 PRO A O 1
ATOM 1314 N N . TRP A 1 176 ? 8.197 -2.646 4.931 1.00 88.81 176 TRP A N 1
ATOM 1315 C CA . TRP A 1 176 ? 8.519 -3.208 6.246 1.00 88.81 176 TRP A CA 1
ATOM 1316 C C . TRP A 1 176 ? 9.260 -2.219 7.139 1.00 88.81 176 TRP A C 1
ATOM 1318 O O . TRP A 1 176 ? 8.976 -2.149 8.336 1.00 88.81 176 TRP A O 1
ATOM 1328 N N . VAL A 1 177 ? 10.160 -1.415 6.569 1.00 87.12 177 VAL A N 1
ATOM 1329 C CA . VAL A 1 177 ? 10.817 -0.316 7.287 1.00 87.12 177 VAL A CA 1
ATOM 1330 C C . VAL A 1 177 ? 9.782 0.724 7.715 1.00 87.12 177 VAL A C 1
ATOM 1332 O O . VAL A 1 177 ? 9.809 1.152 8.867 1.00 87.12 177 VAL A O 1
ATOM 1335 N N . LEU A 1 178 ? 8.827 1.076 6.845 1.00 88.12 178 LEU A N 1
ATOM 1336 C CA . LEU A 1 178 ? 7.736 2.001 7.177 1.00 88.12 178 LEU A CA 1
ATOM 1337 C C . LEU A 1 178 ? 6.838 1.460 8.297 1.00 88.12 178 LEU A C 1
ATOM 1339 O O . LEU A 1 178 ? 6.555 2.176 9.256 1.00 88.12 178 LEU A O 1
ATOM 1343 N N . VAL A 1 179 ? 6.429 0.191 8.218 1.00 85.44 179 VAL A N 1
ATOM 1344 C CA . VAL A 1 179 ? 5.632 -0.475 9.262 1.00 85.44 179 VAL A CA 1
ATOM 1345 C C . VAL A 1 179 ? 6.412 -0.531 10.575 1.00 85.44 179 VAL A C 1
ATOM 1347 O O . VAL A 1 179 ? 5.883 -0.186 11.629 1.00 85.44 179 VAL A O 1
ATOM 1350 N N . GLY A 1 180 ? 7.691 -0.898 10.529 1.00 83.12 180 GLY A N 1
ATOM 1351 C CA . GLY A 1 180 ? 8.567 -0.904 11.694 1.00 83.12 180 GLY A CA 1
ATOM 1352 C C . GLY A 1 180 ? 8.701 0.475 12.340 1.00 83.12 180 GLY A C 1
ATOM 1353 O O . GLY A 1 180 ? 8.520 0.613 13.550 1.00 83.12 180 GLY A O 1
ATOM 1354 N N . ALA A 1 181 ? 8.946 1.507 11.532 1.00 82.50 181 ALA A N 1
ATOM 1355 C CA . ALA A 1 181 ? 9.029 2.894 11.978 1.00 82.50 181 ALA A CA 1
ATOM 1356 C C . ALA A 1 181 ? 7.700 3.394 12.565 1.00 82.50 181 ALA A C 1
ATOM 1358 O O . ALA A 1 181 ? 7.707 4.124 13.552 1.00 82.50 181 ALA A O 1
ATOM 1359 N N . ALA A 1 182 ? 6.561 2.957 12.022 1.00 81.19 182 ALA A N 1
ATOM 1360 C CA . ALA A 1 182 ? 5.236 3.258 12.559 1.00 81.19 182 ALA A CA 1
ATOM 1361 C C . ALA A 1 182 ? 4.963 2.578 13.911 1.00 81.19 182 ALA A C 1
ATOM 1363 O O . ALA A 1 182 ? 4.235 3.117 14.749 1.00 81.19 182 ALA A O 1
ATOM 1364 N N . LEU A 1 183 ? 5.521 1.383 14.127 1.00 79.25 183 LEU A N 1
ATOM 1365 C CA . LEU A 1 183 ? 5.326 0.582 15.339 1.00 79.25 183 LEU A CA 1
ATOM 1366 C C . LEU A 1 183 ? 6.336 0.901 16.452 1.00 79.25 183 LEU A C 1
ATOM 1368 O O . LEU A 1 183 ? 6.075 0.586 17.618 1.00 79.25 183 LEU A O 1
ATOM 1372 N N . LEU A 1 184 ? 7.464 1.538 16.121 1.00 77.69 184 LEU A N 1
ATOM 1373 C CA . LEU A 1 184 ? 8.516 1.910 17.069 1.00 77.69 184 LEU A CA 1
ATOM 1374 C C . LEU A 1 184 ? 8.006 2.821 18.208 1.00 77.69 184 LEU A C 1
ATOM 1376 O O . LEU A 1 184 ? 8.264 2.518 19.380 1.00 77.69 184 LEU A O 1
ATOM 1380 N N . PRO A 1 185 ? 7.231 3.891 17.939 1.00 73.81 185 PRO A N 1
ATOM 1381 C CA . PRO A 1 185 ? 6.757 4.800 18.966 1.00 73.81 185 PRO A CA 1
ATOM 1382 C C . PRO A 1 185 ? 5.443 4.262 19.541 1.00 73.81 185 PRO A C 1
ATOM 1384 O O . PRO A 1 185 ? 4.345 4.723 19.220 1.00 73.81 185 PRO A O 1
ATOM 1387 N N . ARG A 1 186 ? 5.543 3.276 20.439 1.00 67.50 186 ARG A N 1
ATOM 1388 C CA . ARG A 1 186 ? 4.371 2.611 21.045 1.00 67.50 186 ARG A CA 1
ATOM 1389 C C . ARG A 1 186 ? 3.370 3.571 21.695 1.00 67.50 186 ARG A C 1
ATOM 1391 O O . ARG A 1 186 ? 2.191 3.244 21.771 1.00 67.50 186 ARG A O 1
ATOM 1398 N N . LYS A 1 187 ? 3.824 4.748 22.139 1.00 70.00 187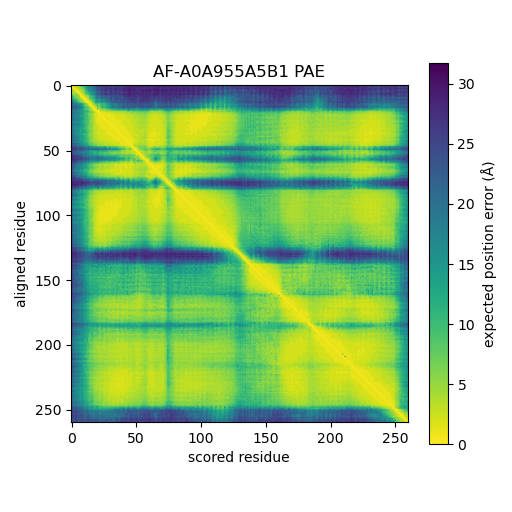 LYS A N 1
ATOM 1399 C CA . LYS A 1 187 ? 3.004 5.750 22.835 1.00 70.00 187 LYS A CA 1
ATOM 1400 C C . LYS A 1 187 ? 2.483 6.885 21.947 1.00 70.00 187 LYS A C 1
ATOM 1402 O O . LYS A 1 187 ? 1.663 7.662 22.427 1.00 70.00 187 LYS A O 1
ATOM 1407 N N . LEU A 1 188 ? 2.917 7.001 20.685 1.00 72.44 188 LEU A N 1
ATOM 1408 C CA . LEU A 1 188 ? 2.422 8.084 19.830 1.00 72.44 188 LEU A CA 1
ATOM 1409 C C . LEU A 1 188 ? 0.974 7.817 19.401 1.00 72.44 188 LEU A C 1
ATOM 1411 O O . LEU A 1 188 ? 0.670 6.680 19.009 1.00 72.44 188 LEU A O 1
ATOM 1415 N N . PRO A 1 189 ? 0.096 8.837 19.445 1.00 76.62 189 PRO A N 1
ATOM 1416 C CA . PRO A 1 189 ? -1.255 8.732 18.912 1.00 76.62 189 PRO A CA 1
ATOM 1417 C C . PRO A 1 189 ? -1.213 8.456 17.405 1.00 76.62 189 PRO A C 1
ATOM 1419 O O . PRO A 1 189 ? -0.286 8.867 16.704 1.00 76.62 189 PRO A O 1
ATOM 1422 N N . TRP A 1 190 ? -2.235 7.762 16.903 1.00 75.44 190 TRP A N 1
ATOM 1423 C CA . TRP A 1 190 ? -2.317 7.318 15.508 1.00 75.44 190 TRP A CA 1
ATOM 1424 C C . TRP A 1 190 ? -2.072 8.445 14.493 1.00 75.44 190 TRP A C 1
ATOM 1426 O O . TRP A 1 190 ? -1.294 8.268 13.560 1.00 75.44 190 TRP A O 1
ATOM 1436 N N . GLN A 1 191 ? -2.649 9.630 14.719 1.00 81.06 191 GLN A N 1
ATOM 1437 C CA . GLN A 1 191 ? -2.487 10.795 13.839 1.00 81.06 191 GLN A CA 1
ATOM 1438 C C . GLN A 1 191 ? -1.015 11.190 13.647 1.00 81.06 191 GLN A C 1
ATOM 1440 O O . GLN A 1 191 ? -0.590 11.476 12.531 1.00 81.06 191 GLN A O 1
ATOM 1445 N N . HIS A 1 192 ? -0.213 11.134 14.715 1.00 80.50 192 HIS A N 1
ATOM 1446 C CA . HIS A 1 192 ? 1.213 11.451 14.645 1.00 80.50 192 HIS A CA 1
ATOM 1447 C C . HIS A 1 192 ? 2.002 10.361 13.915 1.00 80.50 192 HIS A C 1
ATOM 1449 O O . HIS A 1 192 ? 2.957 10.664 13.207 1.00 80.50 192 HIS A O 1
ATOM 1455 N N . ARG A 1 193 ? 1.590 9.091 14.038 1.00 84.38 193 ARG A N 1
ATOM 1456 C CA . ARG A 1 193 ? 2.199 7.996 13.267 1.00 84.38 193 ARG A CA 1
ATOM 1457 C C . ARG A 1 193 ? 1.957 8.192 11.776 1.00 84.38 193 ARG A C 1
ATOM 1459 O O . ARG A 1 193 ? 2.899 8.091 11.005 1.00 84.38 193 ARG A O 1
ATOM 1466 N N . VAL A 1 194 ? 0.732 8.538 11.378 1.00 82.69 194 VAL A N 1
ATOM 1467 C CA . VAL A 1 194 ? 0.408 8.852 9.976 1.00 82.69 194 VAL A CA 1
ATOM 1468 C C . VAL A 1 194 ? 1.225 10.049 9.485 1.00 82.69 194 VAL A C 1
ATOM 1470 O O . VAL A 1 194 ? 1.858 9.960 8.434 1.00 82.69 194 VAL A O 1
ATOM 1473 N N . ALA A 1 195 ? 1.289 11.126 10.275 1.00 86.12 195 ALA A N 1
ATOM 1474 C CA . ALA A 1 195 ? 2.084 12.311 9.953 1.00 86.12 195 ALA A CA 1
ATOM 1475 C C . ALA A 1 195 ? 3.590 12.017 9.813 1.00 86.12 195 ALA A C 1
ATOM 1477 O O . ALA A 1 195 ? 4.270 12.720 9.077 1.00 86.12 195 ALA A O 1
ATOM 1478 N N . LEU A 1 196 ? 4.105 10.975 10.476 1.00 85.62 196 LEU A N 1
ATOM 1479 C CA . LEU A 1 196 ? 5.486 10.501 10.333 1.00 85.62 196 LEU A CA 1
ATOM 1480 C C . LEU A 1 196 ? 5.668 9.583 9.113 1.00 85.62 196 LEU A C 1
ATOM 1482 O O . LEU A 1 196 ? 6.657 9.705 8.392 1.00 85.62 196 LEU A O 1
ATOM 1486 N N . ILE A 1 197 ? 4.727 8.668 8.862 1.00 87.75 197 ILE A N 1
ATOM 1487 C CA . ILE A 1 197 ? 4.814 7.684 7.770 1.00 87.75 197 ILE A CA 1
ATOM 1488 C C . ILE A 1 197 ? 4.758 8.365 6.405 1.00 87.75 197 ILE A C 1
ATOM 1490 O O . ILE A 1 197 ? 5.512 7.979 5.515 1.00 87.75 197 ILE A O 1
ATOM 1494 N N . ILE A 1 198 ? 3.890 9.365 6.225 1.00 88.38 198 ILE A N 1
ATOM 1495 C CA . ILE A 1 198 ? 3.720 10.062 4.942 1.00 88.38 198 ILE A CA 1
ATOM 1496 C C . ILE A 1 198 ? 5.050 10.642 4.419 1.00 88.38 198 ILE A C 1
ATOM 1498 O O . ILE A 1 198 ? 5.478 10.230 3.338 1.00 88.38 198 ILE A O 1
ATOM 1502 N N . PRO A 1 199 ? 5.755 11.534 5.145 1.00 90.12 199 PRO A N 1
ATOM 1503 C CA . PRO A 1 199 ? 7.016 12.094 4.665 1.00 90.12 199 PRO A CA 1
ATOM 1504 C C . PRO A 1 199 ? 8.106 11.028 4.529 1.00 90.12 199 PRO A C 1
ATOM 1506 O O . PRO A 1 199 ? 8.901 11.100 3.597 1.00 90.12 199 PRO A O 1
ATOM 1509 N N . LEU A 1 200 ? 8.126 10.008 5.396 1.00 89.62 200 LEU A N 1
ATOM 1510 C CA . LEU A 1 200 ? 9.084 8.907 5.283 1.00 89.62 200 LEU A CA 1
ATOM 1511 C C . LEU A 1 200 ? 8.861 8.088 4.001 1.00 89.62 200 LEU A C 1
ATOM 1513 O O . LEU A 1 200 ? 9.820 7.710 3.334 1.00 89.62 200 LEU A O 1
ATOM 1517 N N . THR A 1 201 ? 7.601 7.869 3.623 1.00 90.94 201 THR A N 1
ATOM 1518 C CA . THR A 1 201 ? 7.221 7.187 2.379 1.00 90.94 201 THR A CA 1
ATOM 1519 C C . THR A 1 201 ? 7.683 7.992 1.169 1.00 90.94 201 THR A C 1
ATOM 1521 O O . THR A 1 201 ? 8.355 7.445 0.299 1.00 90.94 201 THR A O 1
ATOM 1524 N N . PHE A 1 202 ? 7.403 9.301 1.139 1.00 91.75 202 PHE A N 1
ATOM 1525 C CA . PHE A 1 202 ? 7.895 10.183 0.077 1.00 91.75 202 PHE A CA 1
ATOM 1526 C C . PHE A 1 202 ? 9.424 10.216 0.015 1.00 91.75 202 PHE A C 1
ATOM 1528 O O . PHE A 1 202 ? 9.987 10.132 -1.071 1.00 91.75 202 PHE A O 1
ATOM 1535 N N . GLY A 1 203 ? 10.100 10.264 1.165 1.00 89.50 203 GLY A N 1
ATOM 1536 C CA . GLY A 1 203 ? 11.557 10.191 1.239 1.00 89.50 203 GLY A CA 1
ATOM 1537 C C . GLY A 1 203 ? 12.109 8.905 0.622 1.00 89.50 203 GLY A C 1
ATOM 1538 O O . GLY A 1 203 ? 13.030 8.963 -0.188 1.00 89.50 203 GLY A O 1
ATOM 1539 N N . LEU A 1 204 ? 11.513 7.748 0.930 1.00 89.44 204 LEU A N 1
ATOM 1540 C CA . LEU A 1 204 ? 11.914 6.473 0.328 1.00 89.44 204 LEU A CA 1
ATOM 1541 C C . LEU A 1 204 ? 11.635 6.418 -1.181 1.00 89.44 204 LEU A C 1
ATOM 1543 O O . LEU A 1 204 ? 12.443 5.853 -1.914 1.00 89.44 204 LEU A O 1
ATOM 1547 N N . ILE A 1 205 ? 10.540 7.023 -1.657 1.00 90.62 205 ILE A N 1
ATOM 1548 C CA . ILE A 1 205 ? 10.262 7.145 -3.097 1.00 90.62 205 ILE A CA 1
ATOM 1549 C C . ILE A 1 205 ? 11.339 7.999 -3.772 1.00 90.62 205 ILE A C 1
ATOM 1551 O O . ILE A 1 205 ? 11.907 7.569 -4.770 1.00 90.62 205 ILE A O 1
ATOM 1555 N N . VAL A 1 206 ? 11.674 9.166 -3.210 1.00 91.25 206 VAL A N 1
ATOM 1556 C CA . VAL A 1 206 ? 12.735 10.048 -3.732 1.00 91.25 206 VAL A CA 1
ATOM 1557 C C . VAL A 1 206 ? 14.079 9.322 -3.776 1.00 91.25 206 VAL A C 1
ATOM 1559 O O . VAL A 1 206 ? 14.782 9.400 -4.780 1.00 91.25 206 VAL A O 1
ATOM 1562 N N . VAL A 1 207 ? 14.421 8.566 -2.729 1.00 88.31 207 VAL A N 1
ATOM 1563 C CA . VAL A 1 207 ? 15.635 7.736 -2.699 1.00 88.31 207 VAL A CA 1
ATOM 1564 C C . VAL A 1 207 ? 15.597 6.658 -3.785 1.00 88.31 207 VAL A C 1
ATOM 1566 O O . VAL A 1 207 ? 16.578 6.494 -4.507 1.00 88.31 207 VAL A O 1
ATOM 1569 N N . GLY A 1 208 ? 14.471 5.957 -3.946 1.00 89.06 208 GLY A N 1
ATOM 1570 C CA . GLY A 1 208 ? 14.289 4.956 -4.999 1.00 89.06 208 GLY A CA 1
ATOM 1571 C C . GLY A 1 208 ? 14.458 5.543 -6.401 1.00 89.06 208 GLY A C 1
ATOM 1572 O O . GLY A 1 208 ? 15.184 4.978 -7.213 1.00 89.06 208 GLY A O 1
ATOM 1573 N N . VAL A 1 209 ? 13.861 6.710 -6.660 1.00 91.50 209 VAL A N 1
ATOM 1574 C CA . VAL A 1 209 ? 14.010 7.457 -7.919 1.00 91.50 209 VAL A CA 1
ATOM 1575 C C . VAL A 1 209 ? 15.457 7.895 -8.137 1.00 91.50 209 VAL A C 1
ATOM 1577 O O . VAL A 1 209 ? 15.985 7.703 -9.227 1.00 91.50 209 VAL A O 1
ATOM 1580 N N . GLY A 1 210 ? 16.125 8.420 -7.107 1.00 89.88 210 GLY A N 1
ATOM 1581 C CA . GLY A 1 210 ? 17.532 8.816 -7.186 1.00 89.88 210 GLY A CA 1
ATOM 1582 C C . GLY A 1 210 ? 18.451 7.649 -7.551 1.00 89.88 210 GLY A C 1
ATOM 1583 O O . GLY A 1 210 ? 19.313 7.791 -8.413 1.00 89.88 210 GLY A O 1
ATOM 1584 N N . ILE A 1 211 ? 18.229 6.476 -6.955 1.00 88.75 211 ILE A N 1
ATOM 1585 C 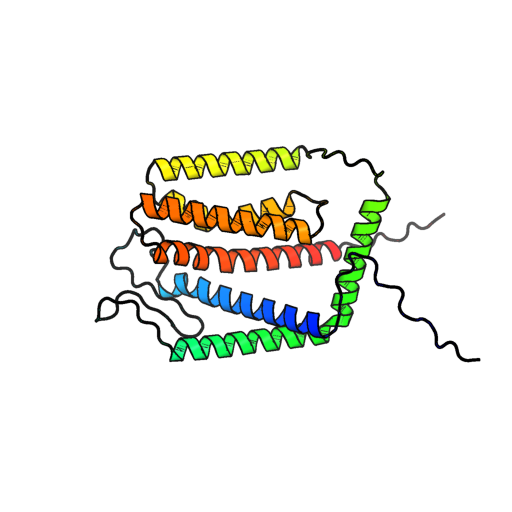CA . ILE A 1 211 ? 18.981 5.250 -7.269 1.00 88.75 211 ILE A CA 1
ATOM 1586 C C . ILE A 1 211 ? 18.625 4.725 -8.664 1.00 88.75 211 ILE A C 1
ATOM 1588 O O . ILE A 1 211 ? 19.493 4.258 -9.393 1.00 88.75 211 ILE A O 1
ATOM 1592 N N . GLY A 1 212 ? 17.362 4.825 -9.073 1.00 88.62 212 GLY A N 1
ATOM 1593 C CA . GLY A 1 212 ? 16.953 4.504 -10.438 1.00 88.62 212 GLY A CA 1
ATOM 1594 C C . GLY A 1 212 ? 17.670 5.366 -11.477 1.00 88.62 212 GLY A C 1
ATOM 1595 O O . GLY A 1 212 ? 18.189 4.836 -12.458 1.00 88.62 212 GLY A O 1
ATOM 1596 N N . ALA A 1 213 ? 17.784 6.669 -11.215 1.00 89.00 213 ALA A N 1
ATOM 1597 C CA . ALA A 1 213 ? 18.484 7.606 -12.084 1.00 89.00 213 ALA A CA 1
ATOM 1598 C C . ALA A 1 213 ? 19.982 7.277 -12.211 1.00 89.00 213 ALA A C 1
ATOM 1600 O O . ALA A 1 213 ? 20.510 7.291 -13.321 1.00 89.00 213 ALA A O 1
ATOM 1601 N N . THR A 1 214 ? 20.671 6.910 -11.120 1.00 89.25 214 THR A N 1
ATOM 1602 C CA . THR A 1 214 ? 22.088 6.496 -11.203 1.00 89.25 214 THR A CA 1
ATOM 1603 C C . THR A 1 214 ? 22.277 5.197 -11.990 1.00 89.25 214 THR A C 1
ATOM 1605 O O . THR A 1 214 ? 23.314 5.003 -12.623 1.00 89.25 214 THR A O 1
ATOM 1608 N N . LEU A 1 215 ? 21.262 4.330 -12.008 1.00 87.06 215 LEU A N 1
ATOM 1609 C CA . LEU A 1 215 ? 21.224 3.082 -12.774 1.00 87.06 215 LEU A CA 1
ATOM 1610 C C . LEU A 1 215 ? 20.676 3.245 -14.201 1.00 87.06 215 LEU A C 1
ATOM 1612 O O . LEU A 1 215 ? 20.483 2.238 -14.879 1.00 87.06 215 LEU A O 1
ATOM 1616 N N . HIS A 1 216 ? 20.429 4.480 -14.656 1.00 88.56 216 HIS A N 1
ATOM 1617 C CA . HIS A 1 216 ? 19.883 4.779 -15.987 1.00 88.56 216 HIS A CA 1
ATOM 1618 C C . HIS A 1 216 ? 18.541 4.068 -16.243 1.00 88.56 216 HIS A C 1
ATOM 1620 O O . HIS A 1 216 ? 18.279 3.564 -17.334 1.00 88.56 216 HIS A O 1
ATOM 1626 N N . ARG A 1 217 ? 17.702 3.980 -15.205 1.00 86.31 217 ARG A N 1
ATOM 1627 C CA . ARG A 1 217 ? 16.341 3.443 -15.290 1.00 86.31 217 ARG A CA 1
ATOM 1628 C C . ARG A 1 217 ? 15.341 4.566 -15.500 1.00 86.31 217 ARG A C 1
ATOM 1630 O O . ARG A 1 217 ? 15.455 5.624 -14.881 1.00 86.31 217 ARG A O 1
ATOM 1637 N N . ASP A 1 218 ? 14.331 4.292 -16.316 1.00 87.94 218 ASP A N 1
ATOM 1638 C CA . ASP A 1 218 ? 13.235 5.226 -16.529 1.00 87.94 218 ASP A CA 1
ATOM 1639 C C . ASP A 1 218 ? 12.445 5.434 -15.235 1.00 87.94 218 ASP A C 1
ATOM 1641 O O . ASP A 1 218 ? 12.175 4.494 -14.479 1.00 87.94 218 ASP A O 1
ATOM 1645 N N . LEU A 1 219 ? 12.037 6.683 -14.996 1.00 87.69 219 LEU A N 1
ATOM 1646 C CA . LEU A 1 219 ? 11.250 7.062 -13.823 1.00 87.69 219 LEU A CA 1
ATOM 1647 C C . LEU A 1 219 ? 9.994 6.190 -13.686 1.00 87.69 219 LEU A C 1
ATOM 1649 O O . LEU A 1 219 ? 9.678 5.719 -12.594 1.00 87.69 219 LEU A O 1
ATOM 1653 N N . GLU A 1 220 ? 9.302 5.953 -14.800 1.00 85.81 220 GLU A N 1
ATOM 1654 C CA . GLU A 1 220 ? 8.076 5.155 -14.851 1.00 85.81 220 GLU A CA 1
ATOM 1655 C C . GLU A 1 220 ? 8.314 3.714 -14.390 1.00 85.81 220 GLU A C 1
ATOM 1657 O O . GLU A 1 220 ? 7.529 3.191 -13.602 1.00 85.81 220 GLU A O 1
ATOM 1662 N N . GLN A 1 221 ? 9.432 3.100 -14.792 1.00 85.69 221 GLN A N 1
ATOM 1663 C CA . GLN A 1 221 ? 9.790 1.741 -14.386 1.00 85.69 221 GLN A CA 1
ATOM 1664 C C . GLN A 1 221 ? 10.072 1.662 -12.881 1.00 85.69 221 GLN A C 1
ATOM 1666 O O . GLN A 1 221 ? 9.633 0.730 -12.203 1.00 85.69 221 GLN A O 1
ATOM 1671 N N . VAL A 1 222 ? 10.756 2.668 -12.328 1.00 90.06 222 VAL A N 1
ATOM 1672 C CA . VAL A 1 222 ? 11.051 2.728 -10.890 1.00 90.06 222 VAL A CA 1
ATOM 1673 C C . VAL A 1 222 ? 9.770 2.897 -10.076 1.00 90.06 222 VAL A C 1
ATOM 1675 O O . VAL A 1 222 ? 9.572 2.185 -9.089 1.00 90.06 222 VAL A O 1
ATOM 1678 N N . LEU A 1 223 ? 8.888 3.811 -10.492 1.00 91.12 223 LEU A N 1
ATOM 1679 C CA . LEU A 1 223 ? 7.600 4.039 -9.837 1.00 91.12 223 LEU A CA 1
ATOM 1680 C C . LEU A 1 223 ? 6.681 2.820 -9.955 1.00 91.12 223 LEU A C 1
ATOM 1682 O O . LEU A 1 223 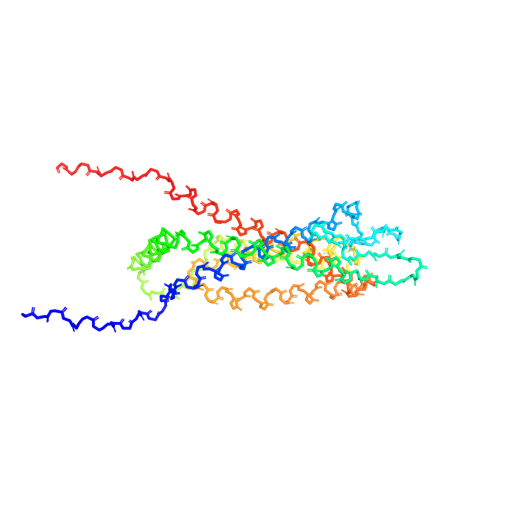? 6.030 2.459 -8.973 1.00 91.12 223 LEU A O 1
ATOM 1686 N N . MET A 1 224 ? 6.676 2.147 -11.108 1.00 90.19 224 MET A N 1
ATOM 1687 C CA . MET A 1 224 ? 5.973 0.879 -11.300 1.00 90.19 224 MET A CA 1
ATOM 1688 C C . MET A 1 224 ? 6.496 -0.181 -10.328 1.00 90.19 224 MET A C 1
ATOM 1690 O O . MET A 1 224 ? 5.702 -0.826 -9.647 1.00 90.19 224 MET A O 1
ATOM 1694 N N . GLY A 1 225 ? 7.819 -0.318 -10.185 1.00 90.50 225 GLY A N 1
ATOM 1695 C CA . GLY A 1 225 ? 8.430 -1.256 -9.242 1.00 90.50 225 GLY A CA 1
ATOM 1696 C C . GLY A 1 225 ? 8.059 -0.981 -7.787 1.00 90.50 225 GLY A C 1
ATOM 1697 O O . GLY A 1 225 ? 7.716 -1.909 -7.052 1.00 90.50 225 GLY A O 1
ATOM 1698 N N . ILE A 1 226 ? 8.045 0.293 -7.383 1.00 92.38 226 ILE A N 1
ATOM 1699 C CA . ILE A 1 226 ? 7.562 0.711 -6.061 1.00 92.38 226 ILE A CA 1
ATOM 1700 C C . ILE A 1 226 ? 6.089 0.331 -5.898 1.00 92.38 226 ILE A C 1
ATOM 1702 O O . ILE A 1 226 ? 5.742 -0.343 -4.933 1.00 92.38 226 ILE A O 1
ATOM 1706 N N . PHE A 1 227 ? 5.222 0.707 -6.838 1.00 92.31 227 PHE A N 1
ATOM 1707 C CA . PHE A 1 227 ? 3.789 0.426 -6.763 1.00 92.31 227 PHE A CA 1
ATOM 1708 C C . PHE A 1 227 ? 3.494 -1.079 -6.670 1.00 92.31 227 PHE A C 1
ATOM 1710 O O . PHE A 1 227 ? 2.765 -1.516 -5.771 1.00 92.31 227 PHE A O 1
ATOM 1717 N N . VAL A 1 228 ? 4.085 -1.867 -7.571 1.00 92.38 228 VAL A N 1
ATOM 1718 C CA . VAL A 1 228 ? 3.869 -3.312 -7.697 1.00 92.38 228 VAL A CA 1
ATOM 1719 C C . VAL A 1 228 ? 4.360 -4.066 -6.463 1.00 92.38 228 VAL A C 1
ATOM 1721 O O . VAL A 1 228 ? 3.696 -4.995 -6.003 1.00 92.38 228 VAL A O 1
ATOM 1724 N N . CYS A 1 229 ? 5.498 -3.665 -5.896 1.00 93.31 229 CYS A N 1
ATOM 1725 C CA . CYS A 1 229 ? 6.050 -4.325 -4.719 1.00 93.31 229 CYS A CA 1
ATOM 1726 C C . CYS A 1 229 ? 5.387 -3.844 -3.426 1.00 93.31 229 CYS A C 1
ATOM 1728 O O . CYS A 1 229 ? 5.064 -4.658 -2.561 1.00 93.31 229 CYS A O 1
ATOM 1730 N N . TRP A 1 230 ? 5.170 -2.537 -3.269 1.00 94.56 230 TRP A N 1
ATOM 1731 C CA . TRP A 1 230 ? 4.750 -1.970 -1.990 1.00 94.56 230 TRP A CA 1
ATOM 1732 C C . TRP A 1 230 ? 3.263 -2.148 -1.710 1.00 94.56 230 TRP A C 1
ATOM 1734 O O . TRP A 1 230 ? 2.899 -2.386 -0.559 1.00 94.56 230 TRP A O 1
ATOM 1744 N N . THR A 1 231 ? 2.401 -2.085 -2.729 1.00 93.31 231 THR A N 1
ATOM 1745 C CA . THR A 1 231 ? 0.944 -2.171 -2.526 1.00 93.31 231 THR A CA 1
ATOM 1746 C C . THR A 1 231 ? 0.519 -3.521 -1.933 1.00 93.31 231 THR A C 1
ATOM 1748 O O . THR A 1 231 ? -0.151 -3.522 -0.895 1.00 93.31 231 THR A O 1
ATOM 1751 N N . PRO A 1 232 ? 0.938 -4.681 -2.485 1.00 93.25 232 PRO A N 1
ATOM 1752 C CA . PRO A 1 232 ? 0.598 -5.976 -1.900 1.00 93.25 232 PRO A CA 1
ATOM 1753 C C . PRO A 1 232 ? 1.220 -6.169 -0.516 1.00 93.25 232 PRO A C 1
ATOM 1755 O O . PRO A 1 232 ? 0.553 -6.666 0.389 1.00 93.25 232 PRO A O 1
ATOM 1758 N N . GLN A 1 233 ? 2.470 -5.735 -0.320 1.00 93.62 233 GLN A N 1
ATOM 1759 C CA . GLN A 1 233 ? 3.146 -5.834 0.977 1.00 93.62 233 GLN A CA 1
ATOM 1760 C C . GLN A 1 233 ? 2.430 -5.026 2.063 1.00 93.62 233 GLN A C 1
ATOM 1762 O O . GLN A 1 233 ? 2.257 -5.524 3.173 1.00 93.62 233 GLN A O 1
ATOM 1767 N N . ALA A 1 234 ? 1.972 -3.811 1.754 1.00 90.88 234 ALA A N 1
ATOM 1768 C CA . ALA A 1 234 ? 1.234 -2.976 2.696 1.00 90.88 234 ALA A CA 1
ATOM 1769 C C . ALA A 1 234 ? -0.113 -3.606 3.085 1.00 90.88 234 ALA A C 1
ATOM 1771 O O . ALA A 1 234 ? -0.459 -3.631 4.268 1.00 90.88 234 ALA A O 1
ATOM 1772 N N . VAL A 1 235 ? -0.846 -4.169 2.116 1.00 91.25 235 VAL A N 1
ATOM 1773 C CA . VAL A 1 235 ? -2.101 -4.890 2.386 1.00 91.25 235 VAL A CA 1
ATOM 1774 C C . VAL A 1 235 ? -1.847 -6.123 3.252 1.00 91.25 235 VAL A C 1
ATOM 1776 O O . VAL A 1 235 ? -2.533 -6.311 4.255 1.00 91.25 235 VAL A O 1
ATOM 1779 N N . LEU A 1 236 ? -0.826 -6.922 2.933 1.00 90.69 236 LEU A N 1
ATOM 1780 C CA . LEU A 1 236 ? -0.452 -8.089 3.735 1.00 90.69 236 LEU A CA 1
ATOM 1781 C C . LEU A 1 236 ? -0.040 -7.700 5.156 1.00 90.69 236 LEU A C 1
ATOM 1783 O O . LEU A 1 236 ? -0.498 -8.321 6.112 1.00 90.69 236 LEU A O 1
ATOM 1787 N N . ALA A 1 237 ? 0.777 -6.658 5.317 1.00 88.31 237 ALA A N 1
ATOM 1788 C CA . ALA A 1 237 ? 1.183 -6.167 6.628 1.00 88.31 237 ALA A CA 1
ATOM 1789 C C . ALA A 1 237 ? -0.027 -5.710 7.455 1.00 88.31 237 ALA A C 1
ATOM 1791 O O . ALA A 1 237 ? -0.129 -6.059 8.632 1.00 88.31 237 ALA A O 1
ATOM 1792 N N . ALA A 1 238 ? -0.971 -4.991 6.838 1.00 87.12 238 ALA A N 1
ATOM 1793 C CA . ALA A 1 238 ? -2.216 -4.595 7.487 1.00 87.12 238 ALA A CA 1
ATOM 1794 C C . ALA A 1 238 ? -3.041 -5.819 7.916 1.00 87.12 238 ALA A C 1
ATOM 1796 O O . ALA A 1 238 ? -3.433 -5.908 9.077 1.00 87.12 238 ALA A O 1
ATOM 1797 N N . MET A 1 239 ? -3.237 -6.799 7.026 1.00 87.75 239 MET A N 1
ATOM 1798 C CA . MET A 1 239 ? -3.972 -8.032 7.333 1.00 87.75 239 MET A CA 1
ATOM 1799 C C . MET A 1 239 ? -3.329 -8.821 8.475 1.00 87.75 239 MET A C 1
ATOM 1801 O O . MET A 1 239 ? -4.018 -9.204 9.419 1.00 87.75 239 MET A O 1
ATOM 1805 N N . VAL A 1 240 ? -2.013 -9.045 8.419 1.00 88.19 240 VAL A N 1
ATOM 1806 C CA . VAL A 1 240 ? -1.267 -9.772 9.456 1.00 88.19 240 VAL A CA 1
ATOM 1807 C C . VAL A 1 240 ? -1.364 -9.047 10.793 1.00 88.19 240 VAL A C 1
ATOM 1809 O O . VAL A 1 240 ? -1.628 -9.689 11.807 1.00 88.19 240 VAL A O 1
ATOM 1812 N N . LEU A 1 241 ? -1.206 -7.721 10.810 1.00 84.25 241 LEU A N 1
ATOM 1813 C CA . LEU A 1 241 ? -1.318 -6.934 12.035 1.00 84.25 241 LEU A CA 1
ATOM 1814 C C . LEU A 1 241 ? -2.732 -7.016 12.623 1.00 84.25 241 LEU A C 1
ATOM 1816 O O . LEU A 1 241 ? -2.881 -7.267 13.817 1.00 84.25 241 LEU A O 1
ATOM 1820 N N . THR A 1 242 ? -3.769 -6.866 11.796 1.00 83.81 242 THR A N 1
ATOM 1821 C CA . THR A 1 242 ? -5.164 -6.999 12.234 1.00 83.81 242 THR A CA 1
ATOM 1822 C C . THR A 1 242 ? -5.443 -8.395 12.789 1.00 83.81 242 THR A C 1
ATOM 1824 O O . THR A 1 242 ? -5.998 -8.518 13.879 1.00 83.81 242 THR A O 1
ATOM 1827 N N .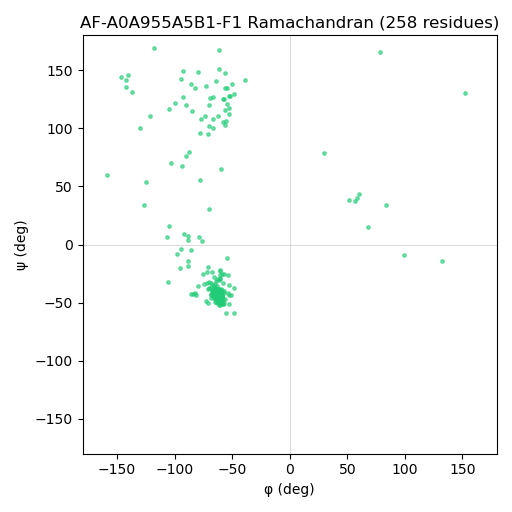 LEU A 1 243 ? -5.019 -9.455 12.096 1.00 84.69 243 LEU A N 1
ATOM 1828 C CA . LEU A 1 243 ? -5.200 -10.834 12.554 1.00 84.69 243 LEU A CA 1
ATOM 1829 C C . LEU A 1 243 ? -4.432 -11.120 13.847 1.00 84.69 243 LEU A C 1
ATOM 1831 O O . LEU A 1 243 ? -4.982 -11.754 14.744 1.00 84.69 243 LEU A O 1
ATOM 1835 N N . ALA A 1 244 ? -3.197 -10.633 13.975 1.00 83.81 244 ALA A N 1
ATOM 1836 C CA . ALA A 1 244 ? -2.394 -10.790 15.183 1.00 83.81 244 ALA A CA 1
ATOM 1837 C C . ALA A 1 244 ? -3.056 -10.118 16.395 1.00 83.81 244 ALA A C 1
ATOM 1839 O O . ALA A 1 244 ? -3.103 -10.710 17.473 1.00 83.81 244 ALA A O 1
ATOM 1840 N N . LEU A 1 245 ? -3.624 -8.920 16.214 1.00 79.25 245 LEU A N 1
ATOM 1841 C CA . LEU A 1 245 ? -4.378 -8.223 17.260 1.00 79.25 245 LEU A CA 1
ATOM 1842 C C . LEU A 1 245 ? -5.642 -8.996 17.662 1.00 79.25 245 LEU A C 1
ATOM 1844 O O . LEU A 1 245 ? -5.913 -9.161 18.851 1.00 79.25 245 LEU A O 1
ATOM 1848 N N . LEU A 1 246 ? -6.386 -9.528 16.689 1.00 79.62 246 LEU A N 1
ATOM 1849 C CA . LEU A 1 246 ? -7.571 -10.349 16.955 1.00 79.62 246 LEU A CA 1
ATOM 1850 C C . LEU A 1 246 ? -7.221 -11.674 17.652 1.00 79.62 246 LEU A C 1
ATOM 1852 O O . LEU A 1 246 ? -7.951 -12.118 18.538 1.00 79.62 246 LEU A O 1
ATOM 1856 N N . ALA A 1 247 ? -6.109 -12.307 17.275 1.00 82.25 247 ALA A N 1
ATOM 1857 C CA . ALA A 1 247 ? -5.640 -13.548 17.882 1.00 82.25 247 ALA A CA 1
ATOM 1858 C C . ALA A 1 247 ? -5.165 -13.332 19.325 1.00 82.25 247 ALA A C 1
ATOM 1860 O O . ALA A 1 247 ? -5.539 -14.106 20.204 1.00 82.25 247 ALA A O 1
ATOM 1861 N N . ALA A 1 248 ? -4.417 -12.255 19.587 1.00 78.12 248 ALA A N 1
ATOM 1862 C CA . ALA A 1 248 ? -3.980 -11.890 20.934 1.00 78.12 248 ALA A CA 1
ATOM 1863 C C . ALA A 1 248 ? -5.167 -11.687 21.896 1.00 78.12 248 ALA A C 1
ATOM 1865 O O . ALA A 1 248 ? -5.074 -12.050 23.067 1.00 78.12 248 ALA A O 1
ATOM 1866 N N . ARG A 1 249 ? -6.308 -11.191 21.392 1.00 70.38 249 ARG A N 1
ATOM 1867 C CA . ARG A 1 249 ? -7.545 -11.032 22.176 1.00 70.38 249 ARG A CA 1
ATOM 1868 C C . ARG A 1 249 ? -8.256 -12.342 22.522 1.00 70.38 249 ARG A C 1
ATOM 1870 O O . ARG A 1 249 ? -8.983 -12.383 23.507 1.00 70.38 249 ARG A O 1
ATOM 1877 N N . ARG A 1 250 ? -8.062 -13.425 21.761 1.00 75.00 250 ARG A N 1
ATOM 1878 C CA . ARG A 1 250 ? -8.669 -14.737 22.076 1.00 75.00 250 ARG A CA 1
ATOM 1879 C C . ARG A 1 250 ? -7.968 -15.472 23.228 1.00 75.00 250 ARG A C 1
ATOM 1881 O O . ARG A 1 250 ? -8.347 -16.603 23.530 1.00 75.00 250 ARG A O 1
ATOM 1888 N N . GLY A 1 251 ? -6.962 -14.864 23.863 1.00 63.97 251 GLY A N 1
ATOM 1889 C CA . GLY A 1 251 ? -6.325 -15.413 25.058 1.00 63.97 251 GLY A CA 1
ATOM 1890 C C . GLY A 1 251 ? -7.340 -15.669 26.186 1.00 63.97 251 GLY A C 1
ATOM 1891 O O . GLY A 1 251 ? -8.345 -14.962 26.285 1.00 63.97 251 GLY A O 1
ATOM 1892 N N . PRO A 1 252 ? -7.126 -16.695 27.030 1.00 53.91 252 PRO A N 1
ATOM 1893 C CA . PRO A 1 252 ? -8.067 -17.051 28.086 1.00 53.91 252 PRO A CA 1
ATOM 1894 C C . PRO A 1 252 ? -8.287 -15.866 29.030 1.00 53.91 252 PRO A C 1
ATOM 1896 O O . PRO A 1 252 ? -7.327 -15.337 29.594 1.00 53.91 252 PRO A O 1
ATOM 1899 N N . LYS A 1 253 ? -9.555 -15.466 29.225 1.00 61.44 253 LYS A N 1
ATOM 1900 C CA . LYS A 1 253 ? -9.918 -14.509 30.278 1.00 61.44 253 LYS A CA 1
ATOM 1901 C C . LYS A 1 253 ? -9.336 -15.027 31.598 1.00 61.44 253 LYS A C 1
ATOM 1903 O O . LYS A 1 253 ? -9.586 -16.195 31.921 1.00 61.44 253 LYS A O 1
ATOM 1908 N N . PRO A 1 254 ? -8.573 -14.215 32.353 1.00 58.16 254 PRO A N 1
ATOM 1909 C CA . PRO A 1 254 ? -8.114 -14.621 33.671 1.00 58.16 254 PRO A CA 1
ATOM 1910 C C . PRO A 1 254 ? -9.346 -15.028 34.478 1.00 58.16 254 PRO A C 1
ATOM 1912 O O . PRO A 1 254 ? -10.302 -14.256 34.596 1.00 58.16 254 PRO A O 1
ATOM 1915 N N . ARG A 1 255 ? -9.365 -16.283 34.950 1.00 65.38 255 ARG A N 1
ATOM 1916 C CA . ARG A 1 255 ? -10.442 -16.746 35.827 1.00 65.38 255 ARG A CA 1
ATOM 1917 C C . ARG A 1 255 ? -10.478 -15.792 37.018 1.00 65.38 255 ARG A C 1
ATOM 1919 O O . ARG A 1 255 ? -9.402 -15.479 37.533 1.00 65.38 255 ARG A O 1
ATOM 1926 N N . PRO A 1 256 ? -11.664 -15.322 37.441 1.00 66.06 256 PRO A N 1
ATOM 1927 C CA . PRO A 1 256 ? -11.761 -14.542 38.659 1.00 66.06 256 PRO A CA 1
ATOM 1928 C C . PRO A 1 256 ? -11.080 -15.349 39.760 1.00 66.06 256 PRO A C 1
ATOM 1930 O O . PRO A 1 256 ? -11.451 -16.494 40.022 1.00 66.06 256 PRO A O 1
ATOM 1933 N N . SER A 1 257 ? -10.014 -14.776 40.317 1.00 69.81 257 SER A N 1
ATOM 1934 C CA . SER A 1 257 ? -9.397 -15.263 41.541 1.00 69.81 257 SER A CA 1
ATOM 1935 C C . SER A 1 257 ? -10.531 -15.357 42.547 1.00 69.81 257 SER A C 1
ATOM 1937 O O . SER A 1 257 ? -11.118 -14.328 42.882 1.00 69.81 257 SER A O 1
ATOM 1939 N N . ALA A 1 258 ? -10.889 -16.579 42.947 1.00 61.91 258 ALA A N 1
ATOM 1940 C CA . ALA A 1 258 ? -11.823 -16.793 44.035 1.00 61.91 258 ALA A CA 1
ATOM 1941 C C . ALA A 1 258 ? -11.232 -16.067 45.244 1.00 61.91 258 ALA A C 1
ATOM 1943 O O . ALA A 1 258 ? -10.221 -16.500 45.793 1.00 61.91 258 ALA A O 1
ATOM 1944 N N . ALA A 1 259 ? -11.787 -14.898 45.557 1.00 60.94 259 ALA A N 1
ATOM 1945 C CA . ALA A 1 259 ? -11.470 -14.194 46.779 1.00 60.94 259 ALA A CA 1
ATOM 1946 C C . ALA A 1 259 ? -11.915 -15.117 47.917 1.00 60.94 259 ALA A C 1
ATOM 1948 O O . ALA A 1 259 ? -13.106 -15.418 48.031 1.00 60.94 259 ALA A O 1
ATOM 1949 N N . GLY A 1 260 ? -10.932 -15.654 48.638 1.00 61.16 260 GLY A N 1
ATOM 1950 C CA . GLY A 1 260 ? -11.125 -16.304 49.930 1.00 61.16 260 GLY A CA 1
ATOM 1951 C C . GLY A 1 260 ? -11.188 -15.269 51.038 1.00 61.16 260 GLY A C 1
ATOM 1952 O O . GLY A 1 260 ? -10.597 -14.180 50.848 1.00 61.16 260 GLY A O 1
#

Mean predicted aligned error: 9.5 Å

Radius of gyration: 23.42 Å; Cα contacts (8 Å, |Δi|>4): 230; chains: 1; bounding box: 70×34×82 Å